Protein AF-A0A521W914-F1 (afdb_monomer)

Solvent-accessible surface area (backbone atoms only — not comparable to full-atom values): 9038 Å² total; per-residue (Å²): 118,48,66,76,44,79,45,69,70,47,79,47,65,66,40,86,44,56,68,40,76,44,73,66,66,81,86,76,65,58,68,66,54,44,60,62,77,40,53,88,72,68,69,74,61,86,86,51,95,81,55,68,43,48,36,42,36,43,38,33,48,33,40,32,53,39,17,46,22,37,31,39,38,37,36,37,83,73,42,48,33,32,41,37,40,40,35,48,31,37,32,34,14,42,26,25,33,40,37,29,20,30,32,42,39,36,37,36,46,28,36,46,40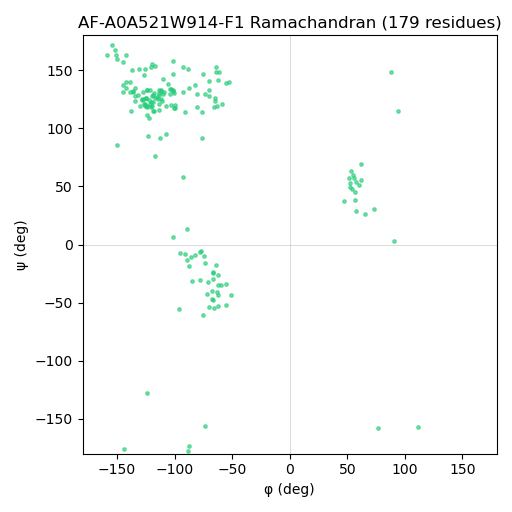,44,77,44,72,40,48,33,35,38,29,41,26,27,46,32,36,42,29,39,49,44,64,54,80,72,31,59,29,39,34,36,39,25,28,74,58,26,29,57,29,37,40,29,68,50,78,53,81,38,24,77,34,50,70,46,78,42,70,67,36,59,81,79,19,56,48,81,89

Secondary structure (DSSP, 8-state):
-EEEEEEES-EEES-SSEEEEEE--TTSS-HHHHHHTSGGGPPPPPP-TTS--EEEEEEEEEEEE--SEEEEEE-BTTB-EEEEEEEEEEEEEEEEEEEESEEEEEEEEEEEEEEEEEEEEEES-EEEEEEEEE--TTEEEEEEEESTT-EEEEEES--GGGEEEEEEE-TT--GGGEEE-

Radius of gyration: 15.23 Å; Cα contacts (8 Å, |Δi|>4): 501; chains: 1; bounding box: 34×38×42 Å

Structure (mmCIF, N/CA/C/O backbone):
data_AF-A0A521W914-F1
#
_entry.id   AF-A0A521W914-F1
#
loop_
_atom_site.group_PDB
_atom_site.id
_atom_site.type_symbol
_atom_site.label_atom_id
_atom_site.label_alt_id
_atom_site.label_comp_id
_atom_site.label_asym_id
_atom_site.label_entity_id
_atom_site.label_seq_id
_atom_site.pdbx_PDB_ins_code
_atom_site.Cartn_x
_atom_site.Cartn_y
_atom_site.Cartn_z
_atom_site.occupancy
_atom_site.B_iso_or_equiv
_atom_site.auth_seq_id
_atom_site.auth_comp_id
_atom_site.auth_asym_id
_atom_site.auth_atom_id
_atom_site.pdbx_PDB_model_num
ATOM 1 N N . MET A 1 1 ? 6.987 -6.923 -19.322 1.00 85.56 1 MET A N 1
ATOM 2 C CA . MET A 1 1 ? 5.808 -6.123 -18.924 1.00 85.56 1 MET A CA 1
ATOM 3 C C . MET A 1 1 ? 4.731 -7.072 -18.428 1.00 85.56 1 MET A C 1
ATOM 5 O O . MET A 1 1 ? 4.563 -8.113 -19.050 1.00 85.56 1 MET A O 1
ATOM 9 N N . ILE A 1 2 ? 4.064 -6.746 -17.319 1.00 92.31 2 ILE A N 1
ATOM 10 C CA . ILE A 1 2 ? 2.922 -7.490 -16.771 1.00 92.31 2 ILE A CA 1
ATOM 11 C C . ILE A 1 2 ? 1.786 -6.491 -16.575 1.00 92.31 2 ILE A C 1
ATOM 13 O O . ILE A 1 2 ? 1.950 -5.501 -15.858 1.00 92.31 2 ILE A O 1
ATOM 17 N N . GLU A 1 3 ? 0.657 -6.734 -17.234 1.00 96.12 3 GLU A N 1
ATOM 18 C CA . GLU A 1 3 ? -0.500 -5.854 -17.140 1.00 96.12 3 GLU A CA 1
ATOM 19 C C . GLU A 1 3 ? -1.831 -6.569 -17.347 1.00 96.12 3 GLU A C 1
ATOM 21 O O . GLU A 1 3 ? -1.872 -7.668 -17.897 1.00 96.12 3 GLU A O 1
ATOM 26 N N . ASN A 1 4 ? -2.910 -5.899 -16.937 1.00 97.06 4 ASN A N 1
ATOM 27 C CA . ASN A 1 4 ? -4.298 -6.337 -17.096 1.00 97.06 4 ASN A CA 1
ATOM 28 C C . ASN A 1 4 ? -4.558 -7.673 -16.394 1.00 97.06 4 ASN A C 1
ATOM 30 O O . ASN A 1 4 ? -5.072 -8.629 -16.976 1.00 97.06 4 ASN A O 1
ATOM 34 N N . ILE A 1 5 ? -4.171 -7.722 -15.121 1.00 98.06 5 ILE A N 1
ATOM 35 C CA . ILE A 1 5 ? -4.316 -8.901 -14.273 1.00 98.06 5 ILE A CA 1
ATOM 36 C C . ILE A 1 5 ? -5.529 -8.723 -13.362 1.00 98.06 5 ILE A C 1
ATOM 38 O O . ILE A 1 5 ? -5.689 -7.693 -12.701 1.00 98.06 5 ILE A O 1
ATOM 42 N N . TYR A 1 6 ? -6.359 -9.761 -13.308 1.00 98.00 6 TYR A N 1
ATOM 43 C CA . TYR A 1 6 ? -7.577 -9.813 -12.509 1.00 98.00 6 TYR A CA 1
ATOM 44 C C . TYR A 1 6 ? -7.471 -10.971 -11.520 1.00 98.00 6 TYR A C 1
ATOM 46 O O . TYR A 1 6 ? -7.249 -12.113 -11.922 1.00 98.00 6 TYR A O 1
ATOM 54 N N . ILE A 1 7 ? -7.604 -10.668 -10.233 1.00 98.44 7 ILE A N 1
ATOM 55 C CA . ILE A 1 7 ? -7.548 -11.635 -9.137 1.00 98.44 7 ILE A CA 1
ATOM 56 C C . ILE A 1 7 ? -8.847 -11.484 -8.355 1.00 98.44 7 ILE A C 1
ATOM 58 O O . ILE A 1 7 ? -9.125 -10.403 -7.844 1.00 98.44 7 ILE A O 1
ATOM 62 N N . ASP A 1 8 ? -9.645 -12.546 -8.278 1.00 98.75 8 ASP A N 1
ATOM 63 C CA . ASP A 1 8 ? -10.962 -12.507 -7.642 1.00 98.75 8 ASP A CA 1
ATOM 64 C C . ASP A 1 8 ? -11.249 -13.805 -6.877 1.00 98.75 8 ASP A C 1
ATOM 66 O O . ASP A 1 8 ? -10.932 -14.897 -7.352 1.00 98.75 8 ASP A O 1
ATOM 70 N N . GLY A 1 9 ? -11.853 -13.681 -5.694 1.00 98.38 9 GLY A N 1
ATOM 71 C CA . GLY A 1 9 ? -12.422 -14.802 -4.948 1.00 98.38 9 GLY A CA 1
ATOM 72 C C . GLY A 1 9 ? -11.386 -15.716 -4.297 1.00 98.38 9 GLY A C 1
ATOM 73 O O . GLY A 1 9 ? -11.625 -16.916 -4.155 1.00 98.38 9 GLY A O 1
ATOM 74 N N . ILE A 1 10 ? -10.228 -15.174 -3.913 1.00 98.56 10 ILE A N 1
ATOM 75 C CA . ILE A 1 10 ? -9.136 -15.964 -3.336 1.00 98.56 10 ILE A CA 1
ATOM 76 C C . ILE A 1 10 ? -9.233 -15.994 -1.811 1.00 98.56 10 ILE A C 1
ATOM 78 O O . ILE A 1 10 ? -9.332 -14.960 -1.148 1.00 98.56 10 ILE A O 1
ATOM 82 N N . GLN A 1 11 ? -9.131 -17.200 -1.251 1.00 98.44 11 GLN A N 1
ATOM 83 C CA . GLN A 1 11 ? -9.006 -17.427 0.185 1.00 98.44 11 GLN A CA 1
ATOM 84 C C . GLN A 1 11 ? -7.632 -18.010 0.505 1.00 98.44 11 GLN A C 1
ATOM 86 O O . GLN A 1 11 ? -7.206 -18.998 -0.091 1.00 98.44 11 GLN A O 1
ATOM 91 N N . MET A 1 12 ? -6.944 -17.393 1.459 1.00 98.19 12 MET A N 1
ATOM 92 C CA . MET A 1 12 ? -5.588 -17.734 1.876 1.00 98.19 12 MET A CA 1
ATOM 93 C C . MET A 1 12 ? -5.539 -17.969 3.387 1.00 98.19 12 MET A C 1
ATOM 95 O O . MET A 1 12 ? -6.245 -17.324 4.170 1.00 98.19 12 MET A O 1
ATOM 99 N N . ARG A 1 13 ? -4.682 -18.897 3.816 1.00 98.00 13 ARG A N 1
ATOM 100 C CA . ARG A 1 13 ? -4.460 -19.207 5.230 1.00 98.00 13 ARG A CA 1
ATOM 101 C C . ARG A 1 13 ? -3.000 -19.562 5.460 1.00 98.00 13 ARG A C 1
ATOM 103 O O . ARG A 1 13 ? -2.453 -20.351 4.696 1.00 98.00 13 ARG A O 1
ATOM 110 N N . ALA A 1 14 ? -2.428 -19.039 6.543 1.00 96.94 14 ALA A N 1
ATOM 111 C CA . ALA A 1 14 ? -1.069 -19.351 6.987 1.00 96.94 14 ALA A CA 1
ATOM 112 C C . ALA A 1 14 ? -0.014 -19.177 5.875 1.00 96.94 14 ALA A C 1
ATOM 114 O O . ALA A 1 14 ? 0.801 -20.063 5.619 1.00 96.94 14 ALA A O 1
ATOM 115 N N . ILE A 1 15 ? -0.049 -18.027 5.199 1.00 97.81 15 ILE A N 1
ATOM 116 C CA . ILE A 1 15 ? 0.963 -17.654 4.209 1.00 97.81 15 ILE A CA 1
ATOM 117 C C . ILE A 1 15 ? 2.277 -17.354 4.940 1.00 97.81 15 ILE A C 1
ATOM 119 O O . ILE A 1 15 ? 2.305 -16.563 5.876 1.00 97.81 15 ILE A O 1
ATOM 123 N N . GLY A 1 16 ? 3.376 -17.988 4.526 1.00 94.25 16 GLY A N 1
ATOM 124 C CA . GLY A 1 16 ? 4.667 -17.841 5.214 1.00 94.25 16 GLY A CA 1
ATOM 125 C C . GLY A 1 16 ? 5.278 -16.438 5.109 1.00 94.25 16 GLY A C 1
ATOM 126 O O . GLY A 1 16 ? 5.968 -16.012 6.028 1.00 94.25 16 GLY A O 1
ATOM 127 N N . ASN A 1 17 ? 4.992 -15.720 4.017 1.00 93.56 17 ASN A N 1
ATOM 128 C CA . ASN A 1 17 ? 5.542 -14.395 3.718 1.00 93.56 17 ASN A CA 1
ATOM 129 C C . ASN A 1 17 ? 4.412 -13.366 3.487 1.00 93.56 17 ASN A C 1
ATOM 131 O O . ASN A 1 17 ? 3.531 -13.219 4.332 1.00 93.56 17 ASN A O 1
ATOM 135 N N . GLU A 1 18 ? 4.423 -12.631 2.376 1.00 96.56 18 GLU A N 1
ATOM 136 C CA . GLU A 1 18 ? 3.436 -11.601 2.049 1.00 96.56 18 GLU A CA 1
ATOM 137 C C . GLU A 1 18 ? 2.157 -12.204 1.439 1.00 96.56 18 GLU A C 1
ATOM 139 O O . GLU A 1 18 ? 2.231 -13.06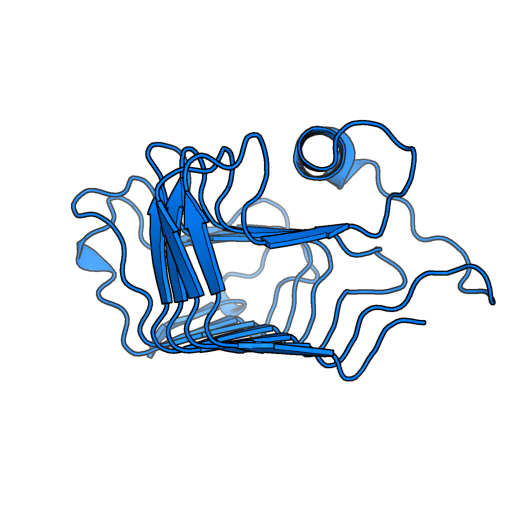5 0.563 1.00 96.56 18 GLU A O 1
ATOM 144 N N . ALA A 1 19 ? 0.974 -11.735 1.855 1.00 97.81 19 ALA A N 1
ATOM 145 C CA . ALA A 1 19 ? -0.290 -12.198 1.270 1.00 97.81 19 ALA A CA 1
ATOM 146 C C . ALA A 1 19 ? -0.498 -11.668 -0.159 1.00 97.81 19 ALA A C 1
ATOM 148 O O . ALA A 1 19 ? -0.917 -12.415 -1.040 1.00 97.81 19 ALA A O 1
ATOM 149 N N . LEU A 1 20 ? -0.191 -10.389 -0.397 1.00 98.12 20 LEU A N 1
ATOM 150 C CA . LEU A 1 20 ? -0.137 -9.789 -1.731 1.00 98.12 20 LEU A CA 1
ATOM 151 C C . LEU A 1 20 ? 1.248 -9.172 -1.944 1.00 98.12 20 LEU A C 1
ATOM 153 O O . LEU A 1 20 ? 1.627 -8.247 -1.224 1.00 98.12 20 LEU A O 1
ATOM 157 N N . LEU A 1 21 ? 1.983 -9.678 -2.936 1.00 96.69 21 LEU A N 1
ATOM 158 C CA . LEU A 1 21 ? 3.351 -9.262 -3.241 1.00 96.69 21 LEU A CA 1
ATOM 159 C C . LEU A 1 21 ? 3.473 -8.748 -4.674 1.00 96.69 21 LEU A C 1
ATOM 161 O O . LEU A 1 21 ? 3.213 -9.470 -5.635 1.00 96.69 21 LEU A O 1
ATOM 165 N N . PHE A 1 22 ? 3.964 -7.523 -4.793 1.00 96.19 22 PHE A N 1
ATOM 166 C CA . PHE A 1 22 ? 4.473 -6.936 -6.021 1.00 96.19 22 PHE A CA 1
ATOM 167 C C . PHE A 1 22 ? 5.897 -6.487 -5.738 1.00 96.19 22 PHE A C 1
ATOM 169 O O . PHE A 1 22 ? 6.094 -5.550 -4.972 1.00 96.19 22 PHE A O 1
ATOM 176 N N . ASP A 1 23 ? 6.884 -7.138 -6.340 1.00 94.50 23 ASP A N 1
ATOM 177 C CA . ASP A 1 23 ? 8.282 -6.758 -6.165 1.00 94.50 23 ASP A CA 1
ATOM 178 C C . ASP A 1 23 ? 9.001 -6.737 -7.509 1.00 94.50 23 ASP A C 1
ATOM 180 O O . ASP A 1 23 ? 8.928 -7.692 -8.283 1.00 94.50 23 ASP A O 1
ATOM 184 N N . MET A 1 24 ? 9.655 -5.614 -7.795 1.00 93.06 24 MET A N 1
ATOM 185 C CA . MET A 1 24 ? 10.452 -5.418 -9.002 1.00 93.06 24 MET A CA 1
ATOM 186 C C . MET A 1 24 ? 11.947 -5.716 -8.791 1.00 93.06 24 MET A C 1
ATOM 188 O O . MET A 1 24 ? 12.677 -5.771 -9.779 1.00 93.06 24 MET A O 1
ATOM 192 N N . TYR A 1 25 ? 12.401 -5.966 -7.554 1.00 88.69 25 TYR A N 1
ATOM 193 C CA . TYR A 1 25 ? 13.807 -6.249 -7.209 1.00 88.69 25 TYR A CA 1
ATOM 194 C C . TYR A 1 25 ? 14.127 -7.749 -7.197 1.00 88.69 25 TYR A C 1
ATOM 196 O O . TYR A 1 25 ? 14.568 -8.331 -6.201 1.00 88.69 25 TYR A O 1
ATOM 204 N N . TYR A 1 26 ? 13.907 -8.406 -8.334 1.00 73.31 26 TYR A N 1
ATOM 205 C CA . TYR A 1 26 ? 14.171 -9.835 -8.470 1.00 73.31 26 TYR A CA 1
ATOM 206 C C . TYR A 1 26 ? 15.642 -10.181 -8.192 1.00 73.31 26 TYR A C 1
ATOM 208 O O . TYR A 1 26 ? 16.541 -9.749 -8.908 1.00 73.31 26 TYR A O 1
ATOM 216 N N . GLY A 1 27 ? 15.876 -11.037 -7.195 1.00 73.25 27 GLY A N 1
ATOM 217 C CA . GLY A 1 27 ? 17.198 -11.602 -6.905 1.00 73.25 27 GLY A CA 1
ATOM 218 C C . GLY A 1 27 ? 18.059 -10.805 -5.922 1.00 73.25 27 GLY A C 1
ATOM 219 O O . GLY A 1 27 ? 19.170 -11.239 -5.629 1.00 73.25 27 GLY A O 1
ATOM 220 N N . GLU A 1 28 ? 17.561 -9.702 -5.355 1.00 74.44 28 GLU A N 1
ATOM 221 C CA . GLU A 1 28 ? 18.320 -8.867 -4.404 1.00 74.44 28 GLU A CA 1
ATOM 222 C C . GLU A 1 28 ? 18.178 -9.272 -2.922 1.00 74.44 28 GLU A C 1
ATOM 224 O O . GLU A 1 28 ? 18.593 -8.543 -2.017 1.00 74.44 28 GLU A O 1
ATOM 229 N N . GLY A 1 29 ? 17.638 -10.464 -2.659 1.00 80.38 29 GLY A N 1
ATOM 230 C CA . GLY A 1 29 ? 17.371 -10.985 -1.317 1.00 80.38 29 GLY A CA 1
ATOM 231 C C . GLY A 1 29 ? 15.874 -11.074 -1.033 1.00 80.38 29 GLY A C 1
ATOM 232 O O . GLY A 1 29 ? 15.068 -11.183 -1.954 1.00 80.38 29 GLY A O 1
ATOM 233 N N . SER A 1 30 ? 15.487 -11.080 0.245 1.00 85.69 30 SER A N 1
ATOM 234 C CA . SER A 1 30 ? 14.066 -11.109 0.608 1.00 85.69 30 SER A CA 1
ATOM 235 C C . SER A 1 30 ? 13.394 -9.768 0.269 1.00 85.69 30 SER A C 1
ATOM 237 O O . SER A 1 30 ? 13.936 -8.739 0.691 1.00 85.69 30 SER A O 1
ATOM 239 N N . PRO A 1 31 ? 12.211 -9.762 -0.375 1.00 85.19 31 PRO A N 1
ATOM 240 C CA . PRO A 1 31 ? 11.484 -8.539 -0.726 1.00 85.19 31 PRO A CA 1
ATOM 241 C C . PRO A 1 31 ? 11.300 -7.584 0.456 1.00 85.19 31 PRO A C 1
ATOM 243 O O . PRO A 1 31 ? 11.546 -6.388 0.336 1.00 85.19 31 PRO A O 1
ATOM 246 N N . GLU A 1 32 ? 10.944 -8.125 1.626 1.00 86.62 32 GLU A N 1
ATOM 247 C CA . GLU A 1 32 ? 10.795 -7.366 2.871 1.00 86.62 32 GLU A CA 1
ATOM 248 C C . GLU A 1 32 ? 12.063 -6.578 3.229 1.00 86.62 32 GLU A C 1
ATOM 250 O O . GLU A 1 32 ? 12.002 -5.368 3.423 1.00 86.62 32 GLU A O 1
ATOM 255 N N . PHE A 1 33 ? 13.219 -7.245 3.265 1.00 86.00 33 PHE A N 1
ATOM 256 C CA . PHE A 1 33 ? 14.503 -6.612 3.580 1.00 86.00 33 PHE A CA 1
ATOM 257 C C . PHE A 1 33 ? 14.883 -5.533 2.560 1.00 86.00 33 PHE A C 1
ATOM 259 O O . PHE A 1 33 ? 15.311 -4.446 2.945 1.00 86.00 33 PHE A O 1
ATOM 266 N N . VAL A 1 34 ? 14.704 -5.805 1.263 1.00 82.19 34 VAL A N 1
ATOM 267 C CA . VAL A 1 34 ? 14.999 -4.826 0.203 1.00 82.19 34 VAL A CA 1
ATOM 268 C C . VAL A 1 34 ? 14.095 -3.597 0.344 1.00 82.19 34 VAL A C 1
ATOM 270 O O . VAL A 1 34 ? 14.551 -2.460 0.224 1.00 82.19 34 VAL A O 1
ATOM 273 N N . ALA A 1 35 ? 12.818 -3.811 0.658 1.00 85.12 35 ALA A N 1
ATOM 274 C CA . ALA A 1 35 ? 11.836 -2.753 0.834 1.00 85.12 35 ALA A CA 1
ATOM 275 C C . ALA A 1 35 ? 12.041 -1.924 2.118 1.00 85.12 35 ALA A C 1
ATOM 277 O O . ALA A 1 35 ? 11.710 -0.736 2.137 1.00 85.12 35 ALA A O 1
ATOM 278 N N . THR A 1 36 ? 12.551 -2.505 3.208 1.00 83.81 36 THR A N 1
ATOM 279 C CA . THR A 1 36 ? 12.716 -1.774 4.476 1.00 83.81 36 THR A CA 1
ATOM 280 C C . THR A 1 36 ? 14.119 -1.220 4.661 1.00 83.81 36 THR A C 1
ATOM 282 O O . THR A 1 36 ? 14.252 -0.011 4.8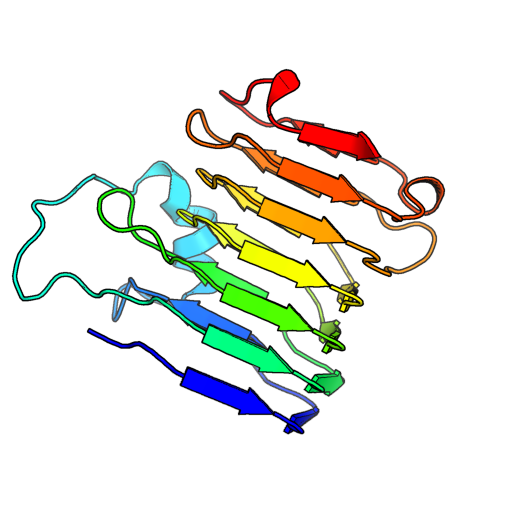33 1.00 83.81 36 THR A O 1
ATOM 285 N N . GLU A 1 37 ? 15.142 -2.070 4.581 1.00 84.00 37 GLU A N 1
ATOM 286 C CA . GLU A 1 37 ? 16.516 -1.725 4.962 1.00 84.00 37 GLU A CA 1
ATOM 287 C C . GLU A 1 37 ? 17.282 -1.037 3.832 1.00 84.00 37 GLU A C 1
ATOM 289 O O . GLU A 1 37 ? 18.118 -0.178 4.089 1.00 84.00 37 GLU A O 1
ATOM 294 N N . LYS A 1 38 ? 16.973 -1.370 2.573 1.00 78.94 38 LYS A N 1
ATOM 295 C CA . LYS A 1 38 ? 17.644 -0.795 1.394 1.00 78.94 38 LYS A CA 1
ATOM 296 C C . LYS A 1 38 ? 16.847 0.304 0.696 1.00 78.94 38 LYS A C 1
ATOM 298 O O . LYS A 1 38 ? 17.258 0.772 -0.363 1.00 78.94 38 LYS A O 1
ATOM 303 N N . SER A 1 39 ? 15.716 0.749 1.256 1.00 77.00 39 SER A N 1
ATOM 304 C CA . SER A 1 39 ? 14.838 1.701 0.553 1.00 77.00 39 SER A CA 1
ATOM 305 C C . SER A 1 39 ? 15.525 3.017 0.201 1.00 77.00 39 SER A C 1
ATOM 307 O O . SER A 1 39 ? 15.239 3.590 -0.845 1.00 77.00 39 SER A O 1
ATOM 309 N N . ASP A 1 40 ? 16.425 3.479 1.066 1.00 76.94 40 ASP A N 1
ATOM 310 C CA . ASP A 1 40 ? 17.123 4.756 0.903 1.00 76.94 40 ASP A CA 1
ATOM 311 C C . ASP A 1 40 ? 18.389 4.630 0.033 1.00 76.94 40 ASP A C 1
ATOM 313 O O . ASP A 1 40 ? 18.955 5.642 -0.377 1.00 76.94 40 ASP A O 1
ATOM 317 N N . GLU A 1 41 ? 18.817 3.401 -0.278 1.00 80.31 41 GLU A N 1
ATOM 318 C CA . GLU A 1 41 ? 19.973 3.099 -1.135 1.00 80.31 41 GLU A CA 1
ATOM 319 C C . GLU A 1 41 ? 19.587 2.937 -2.613 1.00 80.31 41 GLU A C 1
ATOM 321 O O . GLU A 1 41 ? 20.459 2.832 -3.475 1.00 80.31 41 GLU A O 1
ATOM 326 N N . LYS A 1 42 ? 18.285 2.920 -2.925 1.00 84.06 42 LYS A N 1
ATOM 327 C CA . LYS A 1 42 ? 17.781 2.737 -4.289 1.00 84.06 42 LYS A CA 1
ATOM 328 C C . LYS A 1 42 ? 18.213 3.891 -5.199 1.00 84.06 42 LYS A C 1
ATOM 330 O O . LYS A 1 42 ? 17.819 5.042 -4.995 1.00 84.06 42 LYS A O 1
ATOM 335 N N . THR A 1 43 ? 18.971 3.573 -6.243 1.00 86.06 43 THR A N 1
ATOM 336 C CA . THR A 1 43 ? 19.357 4.510 -7.303 1.00 86.06 43 THR A CA 1
ATOM 337 C C . THR A 1 43 ? 18.371 4.469 -8.465 1.00 86.06 43 THR A C 1
ATOM 339 O O . THR A 1 43 ? 17.684 3.477 -8.690 1.00 86.06 43 THR A O 1
ATOM 342 N N . VAL A 1 44 ? 18.268 5.585 -9.188 1.00 90.00 44 VAL A N 1
ATOM 343 C CA . VAL A 1 44 ? 17.494 5.669 -10.433 1.00 90.00 44 VAL A CA 1
ATOM 344 C C . VAL A 1 44 ? 18.346 5.084 -11.554 1.00 90.00 44 VAL A C 1
ATOM 346 O O . VAL A 1 44 ? 19.399 5.642 -11.865 1.00 90.00 44 VAL A O 1
ATOM 349 N N . GLU A 1 45 ? 17.872 4.017 -12.189 1.00 91.69 45 GLU A N 1
ATOM 350 C CA . GLU A 1 45 ? 18.568 3.380 -13.311 1.00 91.69 45 GLU A CA 1
ATOM 351 C C . GLU A 1 45 ? 17.968 3.775 -14.679 1.00 91.69 45 GLU A C 1
ATOM 353 O O . GLU A 1 45 ? 16.806 4.190 -14.772 1.00 91.69 45 GLU A O 1
ATOM 358 N N . PRO A 1 46 ? 18.725 3.663 -15.790 1.00 93.94 46 PRO A N 1
ATOM 359 C CA . PRO A 1 46 ? 18.190 3.908 -17.126 1.00 93.94 46 PRO A CA 1
ATOM 360 C C . PRO A 1 46 ? 17.111 2.889 -17.522 1.00 93.94 46 PRO A C 1
ATOM 362 O O . PRO A 1 46 ? 17.365 1.683 -17.610 1.00 93.94 46 PRO A O 1
ATOM 365 N N . VAL A 1 47 ? 15.920 3.388 -17.861 1.00 94.81 47 VAL A N 1
ATOM 366 C CA . VAL A 1 47 ? 14.814 2.552 -18.347 1.00 94.81 47 VAL A CA 1
ATOM 367 C C . VAL A 1 47 ? 15.175 1.915 -19.690 1.00 94.81 47 VAL A C 1
ATOM 369 O O . VAL A 1 47 ? 15.501 2.605 -20.654 1.00 94.81 47 VAL A O 1
ATOM 372 N N . ASN A 1 48 ? 15.064 0.591 -19.764 1.00 92.69 48 ASN A N 1
ATOM 373 C CA . ASN A 1 48 ? 15.313 -0.203 -20.965 1.00 92.69 48 ASN A CA 1
ATOM 374 C C . ASN A 1 48 ? 14.332 -1.391 -21.053 1.00 92.69 48 ASN A C 1
ATOM 376 O O . ASN A 1 48 ? 13.432 -1.529 -20.223 1.00 92.69 48 ASN A O 1
ATOM 380 N N . ASP A 1 49 ? 14.493 -2.258 -22.054 1.00 89.62 49 ASP A N 1
ATOM 381 C CA . ASP A 1 49 ? 13.583 -3.390 -22.302 1.00 89.62 49 ASP A CA 1
ATOM 382 C C . ASP A 1 49 ? 13.564 -4.438 -21.176 1.00 89.62 49 ASP A C 1
ATOM 384 O O . ASP A 1 49 ? 12.633 -5.240 -21.086 1.00 89.62 49 ASP A O 1
ATOM 388 N N . ARG A 1 50 ? 14.574 -4.436 -20.297 1.00 88.94 50 ARG A N 1
ATOM 389 C CA . ARG A 1 50 ? 14.646 -5.309 -19.118 1.00 88.94 50 ARG A CA 1
ATOM 390 C C . ARG A 1 50 ? 13.992 -4.696 -17.884 1.00 88.94 50 ARG A C 1
ATOM 392 O O . ARG A 1 50 ? 13.770 -5.421 -16.920 1.00 88.94 50 ARG A O 1
ATOM 399 N N . THR A 1 51 ? 13.678 -3.399 -17.895 1.00 92.94 51 THR A N 1
ATOM 400 C CA . THR A 1 51 ? 13.031 -2.735 -16.761 1.00 92.94 51 THR A CA 1
ATOM 401 C C . THR A 1 51 ? 11.622 -3.314 -16.574 1.00 92.94 51 THR A C 1
ATOM 403 O O . THR A 1 51 ? 10.790 -3.202 -17.487 1.00 92.94 51 THR A O 1
ATOM 406 N N . PRO A 1 52 ? 11.318 -3.948 -15.425 1.00 92.94 52 PRO A N 1
ATOM 407 C CA . PRO A 1 52 ? 10.001 -4.511 -15.173 1.00 92.94 52 PRO A CA 1
ATOM 408 C C . PRO A 1 52 ? 8.949 -3.403 -15.136 1.00 92.94 52 PRO A C 1
ATOM 410 O O . PRO A 1 52 ? 9.207 -2.265 -14.758 1.00 92.94 52 PRO A O 1
ATOM 413 N N . ARG A 1 53 ? 7.734 -3.742 -15.564 1.00 95.06 53 ARG A N 1
ATOM 414 C CA . ARG A 1 53 ? 6.591 -2.824 -15.587 1.00 95.06 53 ARG A CA 1
ATOM 415 C C . ARG A 1 53 ? 5.373 -3.579 -15.107 1.00 95.06 53 ARG A C 1
ATOM 417 O O . ARG A 1 53 ? 4.974 -4.525 -15.790 1.00 95.06 53 ARG A O 1
ATOM 424 N N . PHE A 1 54 ? 4.837 -3.173 -13.960 1.00 97.38 54 PHE A N 1
ATOM 425 C CA . PHE A 1 54 ? 3.602 -3.693 -13.377 1.00 97.38 54 PHE A CA 1
ATOM 426 C C . PHE A 1 54 ? 2.570 -2.584 -13.401 1.00 97.38 54 PHE A C 1
ATOM 428 O O . PHE A 1 54 ? 2.742 -1.553 -12.747 1.00 97.38 54 PHE A O 1
ATOM 435 N N . GLN A 1 55 ? 1.511 -2.807 -14.170 1.00 97.44 55 GLN A N 1
ATOM 436 C CA . GLN A 1 55 ? 0.401 -1.877 -14.236 1.00 97.44 55 GLN A CA 1
ATOM 437 C C . GLN A 1 55 ? -0.942 -2.582 -14.395 1.00 97.44 55 GLN A C 1
ATOM 439 O O . GLN A 1 55 ? -0.997 -3.685 -14.921 1.00 97.44 55 GLN A O 1
ATOM 444 N N . ASN A 1 56 ? -2.031 -1.923 -14.007 1.00 98.25 56 ASN A N 1
ATOM 445 C CA . ASN A 1 56 ? -3.404 -2.373 -14.263 1.00 98.25 56 ASN A CA 1
ATOM 446 C C . ASN A 1 56 ? -3.719 -3.721 -13.593 1.00 98.25 56 ASN A C 1
ATOM 448 O O . ASN A 1 56 ? -3.906 -4.743 -14.260 1.00 98.25 56 ASN A O 1
ATOM 452 N N . PHE A 1 57 ? -3.797 -3.707 -12.262 1.00 98.62 57 PHE A N 1
ATOM 453 C CA . PHE A 1 57 ? -4.226 -4.860 -11.470 1.00 98.62 57 PHE A CA 1
ATOM 454 C C . PHE A 1 57 ? -5.576 -4.579 -10.813 1.00 98.62 57 PHE A C 1
ATOM 456 O O . PHE A 1 57 ? -5.776 -3.532 -10.188 1.00 98.62 57 PHE A O 1
ATOM 463 N N . SER A 1 58 ? -6.497 -5.533 -10.923 1.00 98.69 58 SER A N 1
ATOM 464 C CA . SER A 1 58 ? -7.757 -5.514 -10.185 1.00 98.69 58 SER A CA 1
ATOM 465 C C . SER A 1 58 ? -7.841 -6.724 -9.272 1.00 98.69 58 SER A C 1
ATOM 467 O O . SER A 1 58 ? -7.853 -7.861 -9.738 1.00 98.69 58 SER A O 1
ATOM 469 N N . ILE A 1 59 ? -7.856 -6.462 -7.969 1.00 98.81 59 ILE A N 1
ATOM 470 C CA . ILE A 1 59 ? -7.817 -7.466 -6.911 1.00 98.81 59 ILE A CA 1
ATOM 471 C C . ILE A 1 59 ? -9.093 -7.322 -6.096 1.00 98.81 59 ILE A C 1
ATOM 473 O O . ILE A 1 59 ? -9.311 -6.288 -5.461 1.00 98.81 59 ILE A O 1
ATOM 477 N N . LYS A 1 60 ? -9.946 -8.344 -6.124 1.00 98.88 60 LYS A N 1
ATOM 478 C CA . LYS A 1 60 ? -11.263 -8.304 -5.495 1.00 98.88 60 LYS A CA 1
ATOM 479 C C . LYS A 1 60 ? -11.535 -9.520 -4.630 1.00 98.88 60 LYS A C 1
ATOM 481 O O . LYS A 1 60 ? -11.037 -10.607 -4.901 1.00 98.88 60 LYS A O 1
ATOM 486 N N . ASN A 1 61 ? -12.357 -9.327 -3.603 1.00 98.81 61 ASN A N 1
ATOM 487 C CA . ASN A 1 61 ? -12.929 -10.408 -2.797 1.00 98.81 61 ASN A CA 1
ATOM 488 C C . ASN A 1 61 ? -11.856 -11.373 -2.262 1.00 98.81 61 ASN A C 1
ATOM 490 O O . ASN A 1 61 ? -11.918 -12.586 -2.469 1.00 98.81 61 ASN A O 1
ATOM 494 N N . ILE A 1 62 ? -10.845 -10.811 -1.597 1.00 98.75 62 ILE A N 1
ATOM 495 C CA . ILE A 1 62 ? -9.726 -11.572 -1.034 1.00 98.75 62 ILE A CA 1
ATOM 496 C C . ILE A 1 62 ? -9.908 -11.706 0.470 1.00 98.75 62 ILE A C 1
ATOM 498 O O . ILE A 1 62 ? -10.157 -10.717 1.159 1.00 98.75 62 ILE A O 1
ATOM 502 N N . VAL A 1 63 ? -9.708 -12.914 0.992 1.00 98.81 63 VAL A N 1
ATOM 503 C CA . VAL A 1 63 ? -9.623 -13.158 2.435 1.00 98.81 63 VAL A CA 1
ATOM 504 C C . VAL A 1 63 ? -8.315 -13.866 2.745 1.00 98.81 63 VAL A C 1
ATOM 506 O O . VAL A 1 63 ? -8.034 -14.921 2.185 1.00 98.81 63 VAL A O 1
ATOM 509 N N . CYS A 1 64 ? -7.521 -13.318 3.659 1.00 98.75 64 CYS A N 1
ATOM 510 C CA . CYS A 1 64 ? -6.296 -13.945 4.135 1.00 98.75 64 CYS A CA 1
ATOM 511 C C . CYS A 1 64 ? -6.266 -14.003 5.660 1.00 98.75 64 CYS A C 1
ATOM 513 O O . CYS A 1 64 ? -6.359 -12.981 6.338 1.00 98.75 64 CYS A O 1
ATOM 515 N N . THR A 1 65 ? -6.096 -15.209 6.196 1.00 98.31 65 THR A N 1
ATOM 516 C CA . THR A 1 65 ? -5.990 -15.463 7.638 1.00 98.31 65 THR A CA 1
ATOM 517 C C . THR A 1 65 ? -4.580 -15.935 7.986 1.00 98.31 65 THR A C 1
ATOM 519 O O . THR A 1 65 ? -4.263 -17.124 7.928 1.00 98.31 65 THR A O 1
ATOM 522 N N . GLY A 1 66 ? -3.717 -14.979 8.322 1.00 97.56 66 GLY A N 1
ATOM 523 C CA . GLY A 1 66 ? -2.322 -15.223 8.670 1.00 97.56 66 GLY A CA 1
ATOM 524 C C . GLY A 1 66 ? -1.394 -15.078 7.467 1.00 97.56 66 GLY A C 1
ATOM 525 O O . GLY A 1 66 ? -1.447 -15.870 6.524 1.00 97.56 66 GLY A O 1
ATOM 526 N N . ALA A 1 67 ? -0.533 -14.071 7.550 1.00 98.31 67 ALA A N 1
ATOM 527 C CA . ALA A 1 67 ? 0.608 -13.815 6.684 1.00 98.31 67 ALA A CA 1
ATOM 528 C C . ALA A 1 67 ? 1.695 -13.100 7.501 1.00 98.31 67 ALA A C 1
ATOM 530 O O . ALA A 1 67 ? 1.387 -12.479 8.519 1.00 98.31 67 ALA A O 1
ATOM 531 N N . ASN A 1 68 ? 2.950 -13.120 7.064 1.00 96.88 68 ASN A N 1
ATOM 532 C CA . ASN A 1 68 ? 3.974 -12.268 7.673 1.00 96.88 68 ASN A CA 1
ATOM 533 C C . ASN A 1 68 ? 3.693 -10.782 7.385 1.00 96.88 68 ASN A C 1
ATOM 535 O O . ASN A 1 68 ? 3.807 -9.924 8.253 1.00 96.88 68 ASN A O 1
ATOM 539 N N . ARG A 1 69 ? 3.251 -10.454 6.172 1.00 97.88 69 ARG A N 1
ATOM 540 C CA . ARG A 1 69 ? 2.867 -9.087 5.810 1.00 97.88 69 ARG A CA 1
ATOM 541 C C . ARG A 1 69 ? 1.603 -9.091 4.973 1.00 97.88 69 ARG A C 1
ATOM 543 O O . ARG A 1 69 ? 1.440 -9.934 4.095 1.00 97.88 69 ARG A O 1
ATOM 550 N N . ALA A 1 70 ? 0.713 -8.139 5.233 1.00 98.56 70 ALA A N 1
ATOM 551 C CA . ALA A 1 70 ? -0.545 -8.068 4.514 1.00 98.56 70 ALA A CA 1
ATOM 552 C C . ALA A 1 70 ? -0.323 -7.752 3.031 1.00 98.56 70 ALA A C 1
ATOM 554 O O . ALA A 1 70 ? -0.791 -8.479 2.158 1.00 98.56 70 ALA A O 1
ATOM 555 N N . ILE A 1 71 ? 0.390 -6.665 2.738 1.00 98.69 71 ILE A N 1
ATOM 556 C CA . ILE A 1 71 ? 0.606 -6.205 1.365 1.00 98.69 71 ILE A CA 1
ATOM 557 C C . ILE A 1 71 ? 2.009 -5.615 1.255 1.00 98.69 71 ILE A C 1
ATOM 559 O O . ILE A 1 71 ? 2.389 -4.766 2.060 1.00 98.69 71 ILE A O 1
ATOM 563 N N . LEU A 1 72 ? 2.759 -6.026 0.236 1.00 98.25 72 LEU A N 1
ATOM 564 C CA . LEU A 1 72 ? 4.003 -5.382 -0.166 1.00 98.25 72 LEU A CA 1
ATOM 565 C C . LEU A 1 72 ? 3.930 -5.017 -1.647 1.00 98.25 72 LEU A C 1
ATOM 567 O O . LEU A 1 72 ? 3.772 -5.888 -2.499 1.00 98.25 72 LEU A O 1
ATOM 571 N N . ILE A 1 73 ? 4.066 -3.726 -1.941 1.00 98.06 73 ILE A N 1
ATOM 572 C CA . ILE A 1 73 ? 4.207 -3.199 -3.296 1.00 98.06 73 ILE A CA 1
ATOM 573 C C . ILE A 1 73 ? 5.520 -2.427 -3.361 1.00 98.06 73 ILE A C 1
ATOM 575 O O . ILE A 1 73 ? 5.641 -1.362 -2.764 1.00 98.06 73 ILE A O 1
ATOM 579 N N . ASN A 1 74 ? 6.504 -2.974 -4.064 1.00 96.62 74 ASN A N 1
ATOM 580 C CA . ASN A 1 74 ? 7.864 -2.464 -4.146 1.00 96.62 74 ASN A CA 1
ATOM 581 C C . ASN A 1 74 ? 8.239 -2.200 -5.613 1.00 96.62 74 ASN A C 1
ATOM 583 O O . ASN A 1 74 ? 8.660 -3.104 -6.338 1.00 96.62 74 ASN A O 1
ATOM 587 N N . GLY A 1 75 ? 8.023 -0.959 -6.057 1.00 96.25 75 GLY A N 1
ATOM 588 C CA . GLY A 1 75 ? 8.399 -0.477 -7.385 1.00 96.25 75 GLY A CA 1
ATOM 589 C C . GLY A 1 75 ? 9.815 0.090 -7.450 1.00 96.25 75 GLY A C 1
ATOM 590 O O . GLY A 1 75 ? 10.542 0.107 -6.452 1.00 96.25 75 GLY A O 1
ATOM 591 N N . LEU A 1 76 ? 10.185 0.578 -8.635 1.00 95.50 76 LEU A N 1
ATOM 592 C CA . LEU A 1 76 ? 11.486 1.189 -8.910 1.00 95.50 76 LEU A CA 1
ATOM 593 C C . LEU A 1 76 ? 11.386 2.728 -8.930 1.00 95.50 76 LEU A C 1
ATOM 595 O O . LEU A 1 76 ? 10.386 3.260 -9.428 1.00 95.50 76 LEU A O 1
ATOM 599 N N . PRO A 1 77 ? 12.424 3.469 -8.498 1.00 94.44 77 PRO A N 1
ATOM 600 C CA . PRO A 1 77 ? 12.462 4.932 -8.580 1.00 94.44 77 PRO A CA 1
ATOM 601 C C . PRO A 1 77 ? 12.237 5.506 -9.991 1.00 94.44 77 PRO A C 1
ATOM 603 O O . PRO A 1 77 ? 11.660 6.592 -10.126 1.00 94.44 77 PRO A O 1
ATOM 606 N N . GLU A 1 78 ? 12.700 4.798 -11.026 1.00 94.62 78 GLU A N 1
ATOM 607 C CA . GLU A 1 78 ? 12.532 5.101 -12.455 1.00 94.62 78 GLU A CA 1
ATOM 608 C C . GLU A 1 78 ? 11.244 4.526 -13.065 1.00 94.62 78 GLU A C 1
ATOM 610 O O . GLU A 1 78 ? 10.812 4.966 -14.134 1.00 94.62 78 GLU A O 1
ATOM 615 N N . MET A 1 79 ? 10.626 3.538 -12.409 1.00 96.00 79 MET A N 1
ATOM 616 C CA . MET A 1 79 ? 9.467 2.805 -12.917 1.00 96.00 79 MET A CA 1
ATOM 617 C C . MET A 1 79 ? 8.581 2.327 -11.765 1.00 96.00 79 MET A C 1
ATOM 619 O O . MET A 1 79 ? 8.684 1.202 -11.278 1.00 96.00 79 MET A O 1
ATOM 623 N N . GLN A 1 80 ? 7.686 3.211 -11.335 1.00 97.25 80 GLN A N 1
ATOM 624 C CA . GLN A 1 80 ? 6.750 2.916 -10.256 1.00 97.25 80 GLN A CA 1
ATOM 625 C C . GLN A 1 80 ? 5.780 1.787 -10.638 1.00 97.25 80 GLN A C 1
ATOM 627 O O . GLN A 1 80 ? 5.432 1.627 -11.811 1.00 97.25 80 GLN A O 1
ATOM 632 N N . VAL A 1 81 ? 5.282 1.053 -9.641 1.00 98.12 81 VAL A N 1
ATOM 633 C CA . VAL A 1 81 ? 4.129 0.152 -9.815 1.00 98.12 81 VAL A CA 1
ATOM 634 C C . VAL A 1 81 ? 2.865 0.999 -9.933 1.00 98.12 81 VAL A C 1
ATOM 636 O O . VAL A 1 81 ? 2.644 1.872 -9.090 1.00 98.12 81 VAL A O 1
ATOM 639 N N . LYS A 1 82 ? 2.036 0.761 -10.961 1.00 97.88 82 LYS A N 1
ATOM 640 C CA . LYS A 1 82 ? 0.930 1.672 -11.294 1.00 97.88 82 LYS A CA 1
ATOM 641 C C . LYS A 1 82 ? -0.446 1.035 -11.367 1.00 97.88 82 LYS A C 1
ATOM 643 O O . LYS A 1 82 ? -0.591 -0.110 -11.774 1.00 97.88 82 LYS A O 1
ATOM 648 N N . ASN A 1 83 ? -1.474 1.823 -11.067 1.00 98.44 83 ASN A N 1
ATOM 649 C CA . ASN A 1 83 ? -2.874 1.475 -11.321 1.00 98.44 83 ASN A CA 1
ATOM 650 C C . ASN A 1 83 ? -3.275 0.108 -10.731 1.00 98.44 83 ASN A C 1
ATOM 652 O O . ASN A 1 83 ? -3.602 -0.837 -11.456 1.00 98.44 83 ASN A O 1
ATOM 656 N N . ILE A 1 84 ? -3.207 0.001 -9.403 1.00 98.62 84 ILE A N 1
ATOM 657 C CA . ILE A 1 84 ? -3.658 -1.181 -8.660 1.00 98.62 84 ILE A CA 1
ATOM 658 C C . ILE A 1 84 ? -4.921 -0.821 -7.887 1.00 98.62 84 ILE A C 1
ATOM 660 O O . ILE A 1 84 ? -4.957 0.164 -7.149 1.00 98.62 84 ILE A O 1
ATOM 664 N N . SER A 1 85 ? -5.951 -1.649 -8.031 1.00 98.81 85 SER A N 1
ATOM 665 C CA . SER A 1 85 ? -7.199 -1.547 -7.279 1.00 98.81 85 SER A CA 1
ATOM 666 C C . SER A 1 85 ? -7.381 -2.769 -6.384 1.00 98.81 85 SER A C 1
ATOM 668 O O . SER A 1 85 ? -7.312 -3.902 -6.859 1.00 98.81 85 SER A O 1
ATOM 670 N N . LEU A 1 86 ? -7.617 -2.525 -5.096 1.00 98.88 86 LEU A N 1
ATOM 671 C CA . LEU A 1 86 ? -8.015 -3.520 -4.108 1.00 98.88 86 LEU A CA 1
ATOM 672 C C . LEU A 1 86 ? -9.436 -3.204 -3.642 1.00 98.88 86 LEU A C 1
ATOM 674 O O . LEU A 1 86 ? -9.686 -2.112 -3.126 1.00 98.88 86 LEU A O 1
ATOM 678 N N . GLU A 1 87 ? -10.358 -4.146 -3.821 1.00 98.94 87 GLU A N 1
ATOM 679 C CA . GLU A 1 87 ? -11.770 -3.988 -3.465 1.00 98.94 87 GLU A CA 1
ATOM 680 C C . GLU A 1 87 ? -12.273 -5.190 -2.661 1.00 98.94 87 GLU A C 1
ATOM 682 O O . GLU A 1 87 ? -12.124 -6.330 -3.092 1.00 98.94 87 GLU A O 1
ATOM 687 N N . ASN A 1 88 ? -12.897 -4.958 -1.503 1.00 98.88 88 ASN A N 1
ATOM 688 C CA . ASN A 1 88 ? -13.413 -6.030 -0.636 1.00 98.88 88 ASN A CA 1
ATOM 689 C C . ASN A 1 88 ? -12.312 -7.037 -0.251 1.00 98.88 88 ASN A C 1
ATOM 691 O O . ASN A 1 88 ? -12.400 -8.235 -0.526 1.00 98.88 88 ASN A O 1
ATOM 695 N N . VAL A 1 89 ? -11.242 -6.532 0.358 1.00 98.94 89 VAL A N 1
ATOM 696 C CA . VAL A 1 89 ? -10.079 -7.330 0.772 1.00 98.94 89 VAL A CA 1
ATOM 697 C C . VAL A 1 89 ? -9.999 -7.347 2.294 1.00 98.94 89 VAL A C 1
ATOM 699 O O . VAL A 1 89 ? -10.092 -6.296 2.915 1.00 98.94 89 VAL A O 1
ATOM 702 N N . SER A 1 90 ? -9.808 -8.513 2.906 1.00 98.88 90 SER A N 1
ATOM 703 C CA . SER A 1 90 ? -9.627 -8.657 4.354 1.00 98.88 90 SER A CA 1
ATOM 704 C C . SER A 1 90 ? -8.404 -9.514 4.657 1.00 98.88 90 SER A C 1
ATOM 706 O O . SER A 1 90 ? -8.337 -10.668 4.234 1.00 98.88 90 SER A O 1
ATOM 708 N N . ILE A 1 91 ? -7.415 -8.953 5.355 1.00 98.88 91 ILE A N 1
ATOM 709 C CA . ILE A 1 91 ? -6.137 -9.619 5.620 1.00 98.88 91 ILE A CA 1
ATOM 710 C C . ILE A 1 91 ? -5.745 -9.451 7.090 1.00 98.88 91 ILE A C 1
ATOM 712 O O . ILE A 1 91 ? -5.599 -8.329 7.573 1.00 98.88 91 ILE A O 1
ATOM 716 N N . ALA A 1 92 ? -5.520 -10.572 7.776 1.00 98.62 92 ALA A N 1
ATOM 717 C CA . ALA A 1 92 ? -4.828 -10.630 9.063 1.00 98.62 92 ALA A CA 1
ATOM 718 C C . ALA A 1 92 ? -3.373 -11.081 8.853 1.00 98.62 92 ALA A C 1
ATOM 720 O O . ALA A 1 92 ? -3.139 -12.081 8.164 1.00 98.62 92 ALA A O 1
ATOM 721 N N . ALA A 1 93 ? -2.411 -10.350 9.420 1.00 98.44 93 ALA A N 1
ATOM 722 C CA . ALA A 1 93 ? -0.977 -10.575 9.217 1.00 98.44 93 ALA A CA 1
ATOM 723 C C . ALA A 1 93 ? -0.136 -10.059 10.399 1.00 9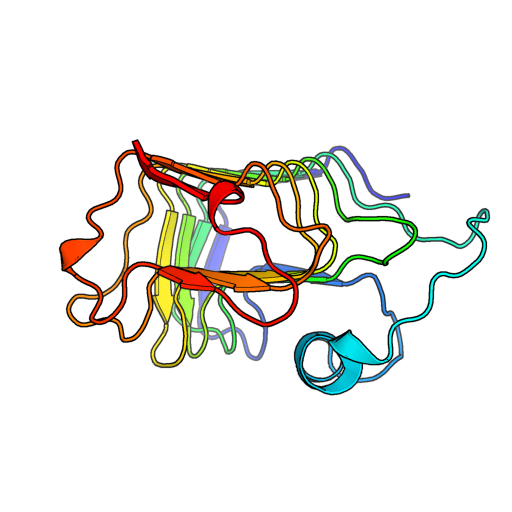8.44 93 ALA A C 1
ATOM 725 O O . ALA A 1 93 ? -0.657 -9.341 11.243 1.00 98.44 93 ALA A O 1
ATOM 726 N N . MET A 1 94 ? 1.170 -10.351 10.440 1.00 97.88 94 MET A N 1
ATOM 727 C CA . MET A 1 94 ? 2.061 -9.721 11.428 1.00 97.88 94 MET A CA 1
ATOM 728 C C . MET A 1 94 ? 2.206 -8.219 11.150 1.00 97.88 94 MET A C 1
ATOM 730 O O . MET A 1 94 ? 2.038 -7.408 12.054 1.00 97.88 94 MET A O 1
ATOM 734 N N . LYS A 1 95 ? 2.452 -7.839 9.888 1.00 97.88 95 LYS A N 1
ATOM 735 C CA . LYS A 1 95 ? 2.681 -6.445 9.460 1.00 97.88 95 LYS A CA 1
ATOM 736 C C . LYS A 1 95 ? 1.624 -5.938 8.477 1.00 97.88 95 LYS A C 1
ATOM 738 O O . LYS A 1 95 ? 1.039 -6.722 7.725 1.00 97.88 95 LYS A O 1
ATOM 743 N N . GLY A 1 96 ? 1.422 -4.618 8.455 1.00 98.38 96 GLY A N 1
ATOM 744 C CA . GLY A 1 96 ? 0.453 -3.931 7.593 1.00 98.38 96 GLY A CA 1
ATOM 745 C C . GLY A 1 96 ? 0.852 -3.854 6.116 1.00 98.38 96 GLY A C 1
ATOM 746 O O . GLY A 1 96 ? 1.608 -4.678 5.605 1.00 98.38 96 GLY A O 1
ATOM 747 N N . ALA A 1 97 ? 0.315 -2.869 5.399 1.00 98.69 97 ALA A N 1
ATOM 748 C CA . ALA A 1 97 ? 0.644 -2.632 3.997 1.00 98.69 97 ALA A CA 1
ATOM 749 C C . ALA A 1 97 ? 1.875 -1.723 3.852 1.00 98.69 97 ALA A C 1
ATOM 751 O O . ALA A 1 97 ? 1.934 -0.664 4.470 1.00 98.69 97 ALA A O 1
ATOM 752 N N . LEU A 1 98 ? 2.813 -2.078 2.972 1.00 98.50 98 LEU A N 1
ATOM 753 C CA . LEU A 1 98 ? 3.923 -1.212 2.562 1.00 98.50 98 LEU A CA 1
ATOM 754 C C . LEU A 1 98 ? 3.893 -0.998 1.050 1.00 98.50 98 LEU A C 1
ATOM 756 O O . LEU A 1 98 ? 3.990 -1.955 0.286 1.00 98.50 98 LEU A O 1
ATOM 760 N N . CYS A 1 99 ? 3.793 0.262 0.632 1.00 98.44 99 CYS A N 1
ATOM 761 C CA . CYS A 1 99 ? 3.860 0.673 -0.767 1.00 98.44 99 CYS A CA 1
ATOM 762 C C . CYS A 1 99 ? 5.057 1.610 -0.968 1.00 98.44 99 CYS A C 1
ATOM 764 O O . CYS A 1 99 ? 5.153 2.652 -0.317 1.00 98.44 99 CYS A O 1
ATOM 766 N N . ILE A 1 100 ? 5.967 1.242 -1.864 1.00 97.38 100 ILE A N 1
ATOM 767 C CA . ILE A 1 100 ? 7.195 1.968 -2.184 1.00 97.38 100 ILE A CA 1
ATOM 768 C C . ILE A 1 100 ? 7.252 2.177 -3.686 1.00 97.38 100 ILE A C 1
ATOM 770 O O . ILE A 1 100 ? 7.069 1.217 -4.435 1.00 97.38 100 ILE A O 1
ATOM 774 N N . ASP A 1 101 ? 7.526 3.412 -4.109 1.00 97.50 101 ASP A N 1
ATOM 775 C CA . ASP A 1 101 ? 7.607 3.776 -5.525 1.00 97.50 101 ASP A CA 1
ATOM 776 C C . ASP A 1 101 ? 6.345 3.310 -6.275 1.00 97.50 101 ASP A C 1
ATOM 778 O O . ASP A 1 101 ? 6.388 2.526 -7.225 1.00 97.50 101 ASP A O 1
ATOM 782 N N . THR A 1 102 ? 5.184 3.771 -5.802 1.00 98.50 102 THR A N 1
ATOM 783 C CA . THR A 1 102 ? 3.877 3.417 -6.371 1.00 98.50 102 THR A CA 1
ATOM 784 C C . THR A 1 102 ? 3.120 4.640 -6.858 1.00 98.50 102 THR A C 1
ATOM 786 O O . THR A 1 102 ? 3.313 5.749 -6.358 1.00 98.50 102 THR A O 1
ATOM 789 N N . ASP A 1 103 ? 2.250 4.448 -7.843 1.00 98.75 103 ASP A N 1
ATOM 790 C CA . ASP A 1 103 ? 1.403 5.513 -8.363 1.00 98.75 103 ASP A CA 1
ATOM 791 C C . ASP A 1 103 ? -0.001 5.007 -8.715 1.00 98.75 103 ASP A C 1
ATOM 793 O O . ASP A 1 103 ? -0.167 3.968 -9.348 1.00 98.75 103 ASP A O 1
ATOM 797 N N . SER A 1 104 ? -1.038 5.747 -8.324 1.00 98.75 104 SER A N 1
ATOM 798 C CA . SER A 1 104 ? -2.438 5.385 -8.606 1.00 98.75 104 SER A CA 1
ATOM 799 C C . SER A 1 104 ? -2.861 4.052 -7.966 1.00 98.75 104 SER A C 1
ATOM 801 O O . SER A 1 104 ? -3.334 3.141 -8.645 1.00 98.75 104 SER A O 1
ATOM 803 N N . ILE A 1 105 ? -2.692 3.926 -6.645 1.00 98.81 105 ILE A N 1
ATOM 804 C CA . ILE A 1 105 ? -3.125 2.746 -5.877 1.00 98.81 105 ILE A CA 1
ATOM 805 C C . ILE A 1 105 ? -4.400 3.072 -5.100 1.00 98.81 105 ILE A C 1
ATOM 807 O O . ILE A 1 105 ? -4.463 4.074 -4.388 1.00 98.81 105 ILE A O 1
ATOM 811 N N . THR A 1 106 ? -5.420 2.223 -5.217 1.00 98.94 106 THR A N 1
ATOM 812 C CA . THR A 1 106 ? -6.721 2.429 -4.571 1.00 98.94 106 THR A CA 1
ATOM 813 C C . THR A 1 106 ? -7.112 1.241 -3.707 1.00 98.94 106 THR A C 1
ATOM 815 O O . THR A 1 106 ? -7.206 0.118 -4.188 1.00 98.94 106 THR A O 1
ATOM 818 N N . PHE A 1 107 ? -7.413 1.521 -2.444 1.00 98.94 107 PHE A N 1
ATOM 819 C CA . PHE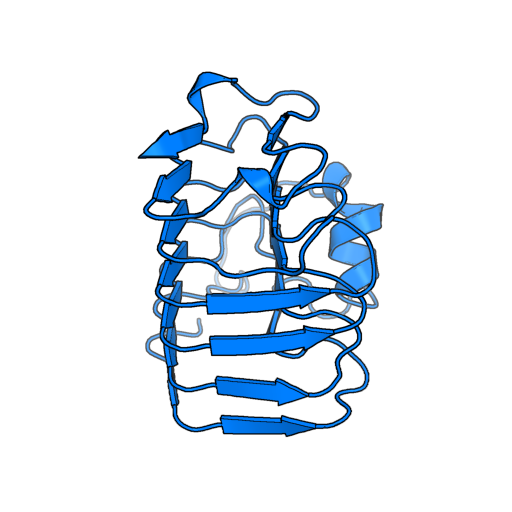 A 1 107 ? -7.987 0.601 -1.473 1.00 98.94 107 PHE A CA 1
ATOM 820 C C . PHE A 1 107 ? -9.442 1.022 -1.267 1.00 98.94 107 PHE A C 1
ATOM 822 O O . PHE A 1 107 ? -9.695 2.154 -0.861 1.00 98.94 107 PHE A O 1
ATOM 829 N N . THR A 1 108 ? -10.401 0.148 -1.572 1.00 98.94 108 THR A N 1
ATOM 830 C CA . THR A 1 108 ? -11.833 0.382 -1.338 1.00 98.94 108 THR A CA 1
ATOM 831 C C . THR A 1 108 ? -12.410 -0.761 -0.521 1.00 98.94 108 THR A C 1
ATOM 833 O O . THR A 1 108 ? -12.400 -1.901 -0.978 1.00 98.94 108 THR A O 1
ATOM 836 N N . ASN A 1 109 ? -12.939 -0.461 0.667 1.00 98.88 109 ASN A N 1
ATOM 837 C CA . ASN A 1 109 ? -13.470 -1.481 1.577 1.00 98.88 109 ASN A CA 1
ATOM 838 C C . ASN A 1 109 ? -12.417 -2.568 1.876 1.00 98.88 109 ASN A C 1
ATOM 840 O O . ASN A 1 109 ? -12.579 -3.741 1.532 1.00 98.88 109 ASN A O 1
ATOM 844 N N . VAL A 1 110 ? -11.287 -2.144 2.448 1.00 98.88 110 VAL A N 1
ATOM 845 C CA . VAL A 1 110 ? -10.156 -3.026 2.766 1.00 98.88 110 VAL A CA 1
ATOM 846 C C . VAL A 1 110 ? -9.975 -3.100 4.276 1.00 98.88 110 VAL A C 1
ATOM 848 O O . VAL A 1 110 ? -9.816 -2.078 4.932 1.00 98.88 110 VAL A O 1
ATOM 851 N N . SER A 1 111 ? -9.972 -4.306 4.829 1.00 98.88 111 SER A N 1
ATOM 852 C CA . SER A 1 111 ? -9.701 -4.560 6.241 1.00 98.88 111 SER A CA 1
ATOM 853 C C . SER A 1 111 ? -8.283 -5.101 6.419 1.00 98.88 111 SER A C 1
ATOM 855 O O . SER A 1 111 ? -7.945 -6.148 5.865 1.00 98.88 111 SER A O 1
ATOM 857 N N . LEU A 1 112 ? -7.451 -4.397 7.184 1.00 98.75 112 LEU A N 1
ATOM 858 C CA . LEU A 1 112 ? -6.077 -4.792 7.492 1.00 98.75 112 LEU A CA 1
ATOM 859 C C . LEU A 1 112 ? -5.930 -4.946 9.002 1.00 98.75 112 LEU A C 1
ATOM 861 O O . LEU A 1 112 ? -6.073 -3.970 9.733 1.00 98.75 112 LEU A O 1
ATOM 865 N N . PHE A 1 113 ? -5.610 -6.155 9.459 1.00 98.38 113 PHE A N 1
ATOM 866 C CA . PHE A 1 113 ? -5.407 -6.476 10.872 1.00 98.38 113 PHE A CA 1
ATOM 867 C C . PHE A 1 113 ? -3.960 -6.927 11.115 1.00 98.38 113 PHE A C 1
ATOM 869 O O . PHE A 1 113 ? -3.712 -8.131 11.217 1.00 98.38 113 PHE A O 1
ATOM 876 N N . PRO A 1 114 ? -2.995 -5.988 11.137 1.00 97.81 114 PRO A N 1
ATOM 877 C CA . PRO A 1 114 ? -1.631 -6.291 11.534 1.00 97.81 114 PRO A CA 1
ATOM 878 C C . PRO A 1 114 ? -1.514 -6.460 13.055 1.00 97.81 114 PRO A C 1
ATOM 880 O O . PRO A 1 114 ? -2.208 -5.777 13.810 1.00 97.81 114 PRO A O 1
ATOM 883 N N . GLU A 1 115 ? -0.620 -7.341 13.499 1.00 96.75 115 GLU A N 1
ATOM 884 C CA . GLU A 1 115 ? -0.271 -7.501 14.919 1.00 96.75 115 GLU A CA 1
ATOM 885 C C . GLU A 1 115 ? 0.684 -6.401 15.410 1.00 96.75 115 GLU A C 1
ATOM 887 O O . GLU A 1 115 ? 0.623 -5.998 16.572 1.00 96.75 115 GLU A O 1
ATOM 892 N N . GLU A 1 116 ? 1.539 -5.879 14.527 1.00 94.00 116 GLU A N 1
ATOM 893 C CA . GLU A 1 116 ? 2.514 -4.835 14.839 1.00 94.00 116 GLU A CA 1
ATOM 894 C C . GLU A 1 116 ? 2.699 -3.813 13.704 1.00 94.00 116 GLU A C 1
ATOM 896 O O . GLU A 1 116 ? 2.357 -4.042 12.541 1.00 94.00 116 GLU A O 1
ATOM 901 N N . GLY A 1 117 ? 3.296 -2.670 14.054 1.00 92.75 117 GLY A N 1
ATOM 902 C CA . GLY A 1 117 ? 3.645 -1.611 13.107 1.00 92.75 117 GLY A CA 1
ATOM 903 C C . GLY A 1 117 ? 2.455 -0.765 12.653 1.00 92.75 117 GLY A C 1
ATOM 904 O O . GLY A 1 117 ? 1.444 -0.633 13.347 1.00 92.75 117 GLY A O 1
ATOM 905 N N . GLU A 1 118 ? 2.617 -0.120 11.501 1.00 96.50 118 GLU A N 1
ATOM 906 C CA . GLU A 1 118 ? 1.601 0.754 10.918 1.00 96.50 118 GLU A CA 1
ATOM 907 C C . GLU A 1 118 ? 0.623 -0.007 10.023 1.00 96.50 118 GLU A C 1
ATOM 909 O O . GLU A 1 118 ? 0.979 -1.001 9.386 1.00 96.50 118 GLU A O 1
ATOM 914 N N . ILE A 1 119 ? -0.618 0.485 9.934 1.00 98.56 119 ILE A N 1
ATOM 915 C CA . ILE A 1 119 ? -1.633 -0.134 9.069 1.00 98.56 119 ILE A CA 1
ATOM 916 C C . ILE A 1 119 ? -1.244 0.015 7.596 1.00 98.56 119 ILE A C 1
ATOM 918 O O . ILE A 1 119 ? -1.286 -0.960 6.841 1.00 98.56 119 ILE A O 1
ATOM 922 N N . VAL A 1 120 ? -0.850 1.225 7.189 1.00 98.81 120 VAL A N 1
ATOM 923 C CA . VAL A 1 120 ? -0.364 1.526 5.840 1.00 98.81 120 VAL A CA 1
ATOM 924 C C . VAL A 1 120 ? 0.873 2.416 5.917 1.00 98.81 120 VAL A C 1
ATOM 926 O O . VAL A 1 120 ? 0.856 3.474 6.544 1.00 98.81 120 VAL A O 1
ATOM 929 N N . THR A 1 121 ? 1.918 2.031 5.195 1.00 98.44 121 THR A N 1
ATOM 930 C CA . THR A 1 121 ? 3.127 2.828 5.001 1.00 98.44 121 THR A CA 1
ATOM 931 C C . THR A 1 121 ? 3.326 3.121 3.520 1.00 98.44 121 THR A C 1
ATOM 933 O O . THR A 1 121 ? 3.340 2.213 2.689 1.00 98.44 121 THR A O 1
ATOM 936 N N . LEU A 1 122 ? 3.503 4.400 3.191 1.00 98.25 122 LEU A N 1
ATOM 937 C CA . LEU A 1 122 ? 3.746 4.889 1.837 1.00 98.25 122 LEU A CA 1
ATOM 938 C C . LEU A 1 122 ? 5.122 5.553 1.768 1.00 98.25 122 LEU A C 1
ATOM 940 O O . LEU A 1 122 ? 5.405 6.487 2.520 1.00 98.25 122 LEU A O 1
ATOM 944 N N . LYS A 1 123 ? 5.967 5.112 0.837 1.00 96.75 123 LYS A N 1
ATOM 945 C CA . LYS A 1 123 ? 7.260 5.735 0.535 1.00 96.75 123 LYS A CA 1
ATOM 946 C C . LYS A 1 123 ? 7.321 6.106 -0.945 1.00 96.75 123 LYS A C 1
ATOM 948 O O . LYS A 1 123 ? 6.973 5.286 -1.793 1.00 96.75 123 LYS A O 1
ATOM 953 N N . GLN A 1 124 ? 7.755 7.326 -1.259 1.00 96.31 124 GLN A N 1
ATOM 954 C CA . GLN A 1 124 ? 7.917 7.817 -2.639 1.00 96.31 124 GLN A CA 1
ATOM 955 C C . GLN A 1 124 ? 6.702 7.533 -3.553 1.00 96.31 124 GLN A C 1
ATOM 957 O O . GLN A 1 124 ? 6.858 7.178 -4.722 1.00 96.31 124 GLN A O 1
ATOM 962 N N . SER A 1 125 ? 5.484 7.638 -3.009 1.00 97.75 125 SER A N 1
ATOM 963 C CA . SER A 1 125 ? 4.265 7.113 -3.642 1.00 97.75 125 SER A CA 1
ATOM 964 C C . SER A 1 125 ? 3.209 8.188 -3.887 1.00 97.75 125 SER A C 1
ATOM 966 O O . SER A 1 125 ? 2.883 8.956 -2.985 1.00 97.75 125 SER A O 1
ATOM 968 N N . SER A 1 126 ? 2.628 8.238 -5.085 1.00 98.44 126 SER A N 1
ATOM 969 C CA . SER A 1 126 ? 1.690 9.295 -5.477 1.00 98.44 126 SER A CA 1
ATOM 970 C C . SER A 1 126 ? 0.296 8.793 -5.839 1.00 98.44 126 SER A C 1
ATOM 972 O O . SER A 1 126 ? 0.117 7.662 -6.272 1.00 98.44 126 SER A O 1
ATOM 974 N N . ASN A 1 127 ? -0.705 9.666 -5.707 1.00 98.75 127 ASN A N 1
ATOM 975 C CA . ASN A 1 127 ? -2.082 9.394 -6.139 1.00 98.75 127 ASN A CA 1
ATOM 976 C C . ASN A 1 127 ? -2.664 8.140 -5.462 1.00 98.75 127 ASN A C 1
ATOM 978 O O . ASN A 1 127 ? -3.119 7.205 -6.116 1.00 98.75 127 ASN A O 1
ATOM 982 N N . ILE A 1 128 ? -2.616 8.108 -4.133 1.00 98.88 128 ILE A N 1
ATOM 983 C CA . ILE A 1 128 ? -3.072 6.963 -3.341 1.00 98.88 128 ILE A CA 1
ATOM 984 C C . ILE A 1 128 ? -4.452 7.272 -2.774 1.00 98.88 128 ILE A C 1
ATOM 986 O O . ILE A 1 128 ? -4.660 8.346 -2.222 1.00 98.88 128 ILE A O 1
ATOM 990 N N . THR A 1 129 ? -5.397 6.343 -2.881 1.00 98.94 129 THR A N 1
ATOM 991 C CA . THR A 1 129 ? -6.721 6.478 -2.260 1.00 98.94 129 THR A CA 1
ATOM 992 C C . THR A 1 129 ? -6.951 5.351 -1.266 1.00 98.94 129 THR A C 1
ATOM 994 O O . THR A 1 129 ? -6.989 4.184 -1.643 1.00 98.94 129 THR A O 1
ATOM 997 N N . LEU A 1 130 ? -7.145 5.708 -0.000 1.00 98.88 130 LEU A N 1
ATOM 998 C CA . LEU A 1 130 ? -7.533 4.816 1.086 1.00 98.88 130 LEU A CA 1
ATOM 999 C C . LEU A 1 130 ? -8.987 5.114 1.450 1.00 98.88 130 LEU A C 1
ATOM 1001 O O . LEU A 1 130 ? -9.262 6.051 2.198 1.00 98.88 130 LEU A O 1
ATOM 1005 N N . LYS A 1 131 ? -9.921 4.350 0.881 1.00 98.81 131 LYS A N 1
ATOM 1006 C CA . LYS A 1 131 ? -11.359 4.540 1.068 1.00 98.81 131 LYS A CA 1
ATOM 1007 C C . LYS A 1 131 ? -11.966 3.400 1.878 1.00 98.81 131 LYS A C 1
ATOM 1009 O O . LYS A 1 131 ? -11.901 2.243 1.462 1.00 98.81 131 LYS A O 1
ATOM 1014 N N . SER A 1 132 ? -12.621 3.736 2.988 1.00 98.56 132 SER A N 1
ATOM 1015 C CA . SER A 1 132 ? -13.284 2.750 3.854 1.00 98.56 132 SER A CA 1
ATOM 1016 C C . SER A 1 132 ? -12.327 1.633 4.287 1.00 98.56 132 SER A C 1
ATOM 1018 O O . SER A 1 132 ? -12.626 0.449 4.154 1.00 98.56 132 SER A O 1
ATOM 1020 N N . VAL A 1 133 ? -11.133 2.017 4.743 1.00 98.75 133 VAL A N 1
ATOM 1021 C CA . VAL A 1 133 ? -10.166 1.088 5.333 1.00 98.75 133 VAL A CA 1
ATOM 1022 C C . VAL A 1 133 ? -10.555 0.812 6.785 1.00 98.75 133 VAL A C 1
ATOM 1024 O O . VAL A 1 133 ? -10.780 1.744 7.554 1.00 98.75 133 VAL A O 1
ATOM 1027 N N . THR A 1 134 ? -10.622 -0.461 7.164 1.00 98.69 134 THR A N 1
ATOM 1028 C CA . THR A 1 134 ? -10.891 -0.918 8.535 1.00 98.69 134 THR A CA 1
ATOM 1029 C C . THR A 1 134 ? -9.631 -1.531 9.134 1.00 98.69 134 THR A C 1
ATOM 1031 O O . THR A 1 134 ? -8.873 -2.205 8.438 1.00 98.69 134 THR A O 1
ATOM 1034 N N . TYR A 1 135 ? -9.398 -1.295 10.421 1.00 98.31 135 TYR A N 1
ATOM 1035 C CA . TYR A 1 135 ? -8.208 -1.751 11.134 1.00 98.31 135 TYR A CA 1
ATOM 1036 C C . TYR A 1 135 ? -8.510 -1.954 12.635 1.00 98.31 135 TYR A C 1
ATOM 1038 O O . TYR A 1 135 ? -9.590 -1.556 13.080 1.00 98.31 135 TYR A O 1
ATOM 1046 N N . PRO A 1 13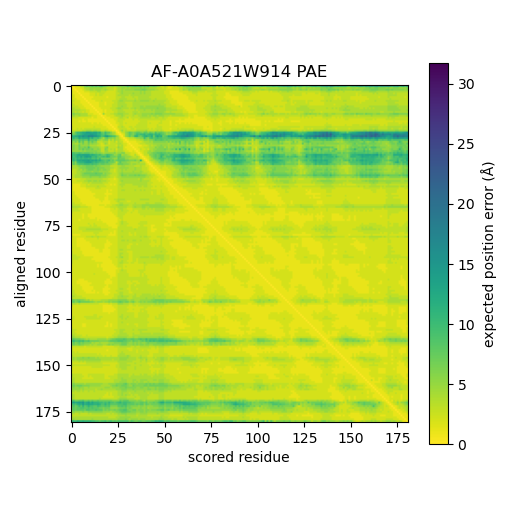6 ? -7.629 -2.614 13.419 1.00 95.81 136 PRO A N 1
ATOM 1047 C CA . PRO A 1 136 ? -7.877 -2.896 14.831 1.00 95.81 136 PRO A CA 1
ATOM 1048 C C . PRO A 1 136 ? -8.054 -1.631 15.675 1.00 95.81 136 PRO A C 1
ATOM 1050 O O . PRO A 1 136 ? -7.385 -0.621 15.456 1.00 95.81 136 PRO A O 1
ATOM 1053 N N . GLN A 1 137 ? -8.876 -1.732 16.720 1.00 92.19 137 GLN A N 1
ATOM 1054 C CA . GLN A 1 137 ? -8.908 -0.719 17.772 1.00 92.19 137 GLN A CA 1
ATOM 1055 C C . GLN A 1 137 ? -7.555 -0.636 18.486 1.00 92.19 137 GLN A C 1
ATOM 1057 O O . GLN A 1 137 ? -6.933 -1.661 18.766 1.00 92.19 137 GLN A O 1
ATOM 1062 N N . ASN A 1 138 ? -7.139 0.581 18.835 1.00 89.69 138 ASN A N 1
ATOM 1063 C CA . ASN A 1 138 ? -5.852 0.885 19.468 1.00 89.69 138 ASN A CA 1
ATOM 1064 C C . ASN A 1 138 ? -4.630 0.596 18.581 1.00 89.69 138 ASN A C 1
ATOM 1066 O O . ASN A 1 138 ? -3.540 0.355 19.102 1.00 89.69 138 ASN A O 1
ATOM 1070 N N . ALA A 1 139 ? -4.779 0.638 17.253 1.00 93.94 139 ALA A N 1
ATOM 1071 C CA . ALA A 1 139 ? -3.628 0.585 16.358 1.00 93.94 139 ALA A CA 1
ATOM 1072 C C . ALA A 1 139 ? -2.632 1.706 16.703 1.00 93.94 139 ALA A C 1
ATOM 1074 O O . ALA A 1 139 ? -3.027 2.838 16.980 1.00 93.94 139 ALA A O 1
ATOM 1075 N N . GLY A 1 140 ? -1.329 1.422 16.681 1.00 95.44 140 GLY A N 1
ATOM 1076 C CA . GLY A 1 140 ? -0.320 2.427 17.028 1.00 95.44 140 GLY A CA 1
ATOM 1077 C C . GLY A 1 140 ? -0.343 3.621 16.070 1.00 95.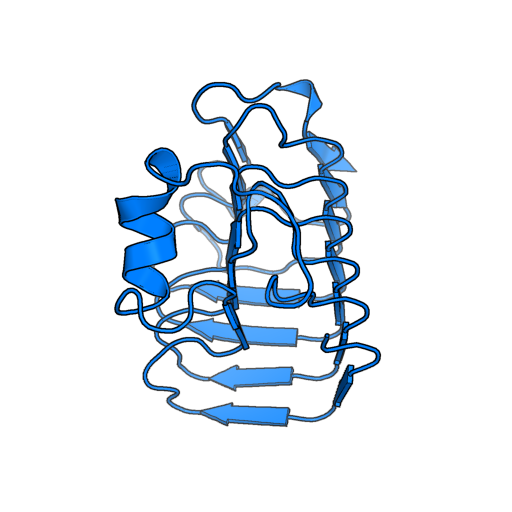44 140 GLY A C 1
ATOM 1078 O O . GLY A 1 140 ? -0.458 4.772 16.500 1.00 95.44 140 GLY A O 1
ATOM 1079 N N . VAL A 1 141 ? -0.269 3.340 14.767 1.00 97.94 141 VAL A N 1
ATOM 1080 C CA . VAL A 1 141 ? -0.299 4.339 13.694 1.00 97.94 141 VAL A CA 1
ATOM 1081 C C . VAL A 1 141 ? -1.173 3.836 12.549 1.00 97.94 141 VAL A C 1
ATOM 1083 O O . VAL A 1 141 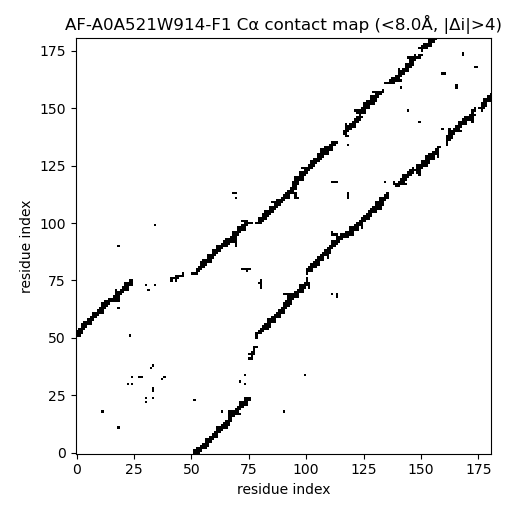? -0.982 2.713 12.086 1.00 97.94 141 VAL A O 1
ATOM 1086 N N . PHE A 1 142 ? -2.100 4.662 12.059 1.00 98.56 142 PHE A N 1
ATOM 1087 C CA . PHE A 1 142 ? -2.872 4.318 10.862 1.00 98.56 142 PHE A CA 1
ATOM 1088 C C . PHE A 1 142 ? -2.028 4.470 9.588 1.00 98.56 142 PHE A C 1
ATOM 1090 O O . PHE A 1 142 ? -1.801 3.491 8.882 1.00 98.56 142 PHE A O 1
ATOM 1097 N N . LEU A 1 143 ? -1.534 5.676 9.303 1.00 98.62 143 LEU A N 1
ATOM 1098 C CA . LEU A 1 143 ? -0.813 5.963 8.064 1.00 98.62 143 LEU A CA 1
ATOM 1099 C C . LEU A 1 143 ? 0.554 6.596 8.335 1.00 98.62 143 LEU A C 1
ATOM 1101 O O . LEU A 1 143 ? 0.636 7.658 8.946 1.00 98.62 143 LEU A O 1
ATOM 1105 N N . SER A 1 144 ? 1.616 6.006 7.795 1.00 98.00 144 SER A N 1
ATOM 1106 C CA . SER A 1 144 ? 2.936 6.638 7.723 1.00 98.00 144 SER A CA 1
ATOM 1107 C C . SER A 1 144 ? 3.272 7.018 6.279 1.00 98.00 144 SER A C 1
ATOM 1109 O O . SER A 1 144 ? 3.138 6.204 5.367 1.00 98.00 144 SER A O 1
ATOM 1111 N N . VAL A 1 145 ? 3.725 8.254 6.055 1.00 97.69 145 VAL A N 1
ATOM 1112 C CA . VAL A 1 145 ? 4.097 8.773 4.726 1.00 97.69 145 VAL A CA 1
ATOM 1113 C C . VAL A 1 145 ? 5.530 9.303 4.714 1.00 97.69 145 VAL A C 1
ATOM 1115 O O . VAL A 1 145 ? 5.926 10.053 5.606 1.00 97.69 145 VAL A O 1
ATOM 1118 N N . PHE A 1 146 ? 6.304 8.922 3.697 1.00 95.62 146 PHE A N 1
ATOM 1119 C CA . PHE A 1 146 ? 7.726 9.252 3.562 1.00 95.62 146 PHE A CA 1
ATOM 1120 C C . PHE A 1 146 ? 8.097 9.662 2.133 1.00 95.62 146 PHE A C 1
ATOM 1122 O O . PHE A 1 146 ? 7.568 9.112 1.164 1.00 95.62 146 PHE A O 1
ATOM 1129 N N . GLY A 1 147 ? 9.107 10.520 1.997 1.00 93.44 147 GLY A N 1
ATOM 1130 C CA . GLY A 1 147 ? 9.743 10.841 0.722 1.00 93.44 147 GLY A CA 1
ATOM 1131 C C . GLY A 1 147 ? 9.078 11.983 -0.045 1.00 93.44 147 GLY A C 1
ATOM 1132 O O . GLY A 1 147 ? 7.866 12.189 -0.005 1.00 93.44 147 GLY A O 1
ATOM 1133 N N . GLU A 1 148 ? 9.905 12.712 -0.788 1.00 94.12 148 GLU A N 1
ATOM 1134 C CA . GLU A 1 148 ? 9.530 13.939 -1.503 1.00 94.12 148 GLU A CA 1
ATOM 1135 C C . GLU A 1 148 ? 8.547 13.709 -2.653 1.00 94.12 148 GLU A C 1
ATOM 1137 O O . GLU A 1 148 ? 7.800 14.614 -3.026 1.00 94.12 148 GLU A O 1
ATOM 1142 N N . LYS A 1 149 ? 8.511 12.489 -3.205 1.00 94.88 149 LYS A N 1
ATOM 1143 C CA . LYS A 1 149 ? 7.566 12.121 -4.262 1.00 94.88 149 LYS A CA 1
ATOM 1144 C C . LYS A 1 149 ? 6.193 11.738 -3.707 1.00 94.88 149 LYS A C 1
ATOM 1146 O O . LYS A 1 149 ? 5.260 11.585 -4.497 1.00 94.88 149 LYS A O 1
ATOM 1151 N N . THR A 1 150 ? 6.045 11.605 -2.385 1.00 97.75 150 THR A N 1
ATOM 1152 C CA . THR A 1 150 ? 4.766 11.237 -1.778 1.00 97.75 150 THR A CA 1
ATOM 1153 C C . THR A 1 150 ? 3.798 12.411 -1.766 1.00 97.75 150 THR A C 1
ATOM 1155 O O . THR A 1 150 ? 4.036 13.420 -1.103 1.00 97.75 150 THR A O 1
ATOM 1158 N N . LYS A 1 151 ? 2.702 12.291 -2.525 1.00 98.00 151 LYS A N 1
ATOM 1159 C CA . LYS A 1 151 ? 1.696 13.351 -2.718 1.00 98.00 151 LYS A CA 1
ATOM 1160 C C . LYS A 1 151 ? 0.352 12.797 -3.182 1.00 98.00 151 LYS A C 1
ATOM 1162 O O . LYS A 1 151 ? 0.282 11.695 -3.721 1.00 98.00 151 LYS A O 1
ATOM 1167 N N . ASN A 1 152 ? -0.700 13.605 -3.059 1.00 98.31 152 ASN A N 1
ATOM 1168 C CA . ASN A 1 152 ? -2.060 13.257 -3.486 1.00 98.31 152 ASN A CA 1
ATOM 1169 C C . ASN A 1 152 ? -2.575 11.965 -2.825 1.00 98.31 152 ASN A C 1
ATOM 1171 O O . ASN A 1 152 ? -3.123 11.091 -3.495 1.00 98.31 152 ASN A O 1
ATOM 1175 N N . VAL A 1 153 ? -2.365 11.830 -1.517 1.00 98.75 153 VAL A N 1
ATOM 1176 C CA . VAL A 1 153 ? -2.900 10.730 -0.714 1.00 98.75 153 VAL A CA 1
ATOM 1177 C C . VAL A 1 153 ? -4.258 11.154 -0.164 1.00 98.75 153 VAL A C 1
ATOM 1179 O O . VAL A 1 153 ? -4.352 12.076 0.641 1.00 98.75 153 VAL A O 1
ATOM 1182 N N . LEU A 1 154 ? -5.322 10.497 -0.603 1.00 98.81 154 LEU A N 1
ATOM 1183 C CA . LEU A 1 154 ? -6.677 10.714 -0.120 1.00 98.81 154 LEU A CA 1
ATOM 1184 C C . LEU A 1 154 ? -7.044 9.622 0.883 1.00 98.81 154 LEU A C 1
ATOM 1186 O O . LEU A 1 154 ? -7.151 8.455 0.516 1.00 98.81 154 LEU A O 1
ATOM 1190 N N . VAL A 1 155 ? -7.302 10.007 2.128 1.00 98.75 155 VAL A N 1
ATOM 1191 C CA . VAL A 1 155 ? -7.938 9.148 3.131 1.00 98.75 155 VAL A CA 1
ATOM 1192 C C . VAL A 1 155 ? -9.407 9.531 3.184 1.00 98.75 155 VAL A C 1
ATOM 1194 O O . VAL A 1 155 ? -9.720 10.691 3.438 1.00 98.75 155 VAL A O 1
ATOM 1197 N N . LYS A 1 156 ? -10.305 8.591 2.899 1.00 98.62 156 LYS A N 1
ATOM 1198 C CA . LYS A 1 156 ? -11.735 8.872 2.785 1.00 98.62 156 LYS A CA 1
ATOM 1199 C C . LYS A 1 156 ? -12.585 7.842 3.518 1.00 98.62 156 LYS A C 1
ATOM 1201 O O . LYS A 1 156 ? -12.385 6.645 3.332 1.00 98.62 156 LYS A O 1
ATOM 1206 N N . ASP A 1 157 ? -13.584 8.293 4.270 1.00 98.19 157 ASP A N 1
ATOM 1207 C CA . ASP A 1 157 ? -14.546 7.409 4.948 1.00 98.19 157 ASP A CA 1
ATOM 1208 C C . ASP A 1 157 ? -13.846 6.398 5.897 1.00 98.19 157 ASP A C 1
ATOM 1210 O O . ASP A 1 157 ? -14.222 5.227 5.957 1.00 98.19 157 ASP A O 1
ATOM 1214 N N . VAL A 1 158 ? -12.786 6.825 6.599 1.00 98.19 158 VAL A N 1
ATOM 1215 C CA . VAL A 1 158 ? -12.001 5.999 7.542 1.00 98.19 158 VAL A CA 1
ATOM 1216 C C . VAL A 1 158 ? -12.169 6.524 8.969 1.00 98.19 158 VAL A C 1
ATOM 1218 O O . VAL A 1 158 ? -11.963 7.713 9.214 1.00 98.19 158 VAL A O 1
ATOM 1221 N N . ASN A 1 159 ? -12.485 5.650 9.933 1.00 96.81 159 ASN A N 1
ATOM 1222 C CA . ASN A 1 159 ? -12.488 6.027 11.350 1.00 96.81 159 ASN A CA 1
ATOM 1223 C C . ASN A 1 159 ? -11.055 6.111 11.888 1.00 96.81 159 ASN A C 1
ATOM 1225 O O . ASN A 1 159 ? -10.518 5.124 12.372 1.00 96.81 159 ASN A O 1
ATOM 1229 N N . LEU A 1 160 ? -10.452 7.298 11.837 1.00 96.81 160 LEU A N 1
ATOM 1230 C CA . LEU A 1 160 ? -9.075 7.509 12.293 1.00 96.81 160 LEU A CA 1
ATOM 1231 C C . LEU A 1 160 ? -8.908 7.522 13.822 1.00 96.81 160 LEU A C 1
ATOM 1233 O O . LEU A 1 160 ? -7.781 7.512 14.314 1.00 96.81 160 LEU A O 1
ATOM 1237 N N . ASN A 1 161 ? -10.001 7.554 14.590 1.00 95.81 161 ASN A N 1
ATOM 1238 C CA . ASN A 1 161 ? -9.944 7.645 16.054 1.00 95.81 161 ASN A CA 1
ATOM 1239 C C . ASN A 1 161 ? -9.497 6.342 16.726 1.00 95.81 161 ASN A C 1
ATOM 1241 O O . ASN A 1 161 ? -9.085 6.368 17.881 1.00 95.81 161 ASN A O 1
ATOM 1245 N N . ASP A 1 162 ? -9.536 5.224 16.000 1.00 93.44 162 ASP A N 1
ATOM 1246 C CA . ASP A 1 162 ? -9.084 3.924 16.498 1.00 93.44 162 ASP A CA 1
ATOM 1247 C C . ASP A 1 162 ? -7.547 3.801 16.512 1.00 93.44 162 ASP A C 1
ATOM 1249 O O . ASP A 1 162 ? -7.016 2.800 16.993 1.00 93.44 162 ASP A O 1
ATOM 1253 N N . ALA A 1 163 ? -6.822 4.802 15.991 1.00 96.06 163 ALA A N 1
ATOM 1254 C CA . ALA A 1 163 ? -5.362 4.839 15.986 1.00 96.06 163 ALA A CA 1
ATOM 1255 C C . ALA A 1 163 ? -4.801 5.829 17.019 1.00 96.06 163 ALA A C 1
ATOM 1257 O O . ALA A 1 163 ? -5.251 6.971 17.110 1.00 96.06 163 ALA A O 1
ATOM 1258 N N . GLY A 1 164 ? -3.740 5.435 17.731 1.00 96.00 164 GLY A N 1
ATOM 1259 C CA . GLY A 1 164 ? -3.010 6.314 18.649 1.00 96.00 164 GLY A CA 1
ATOM 1260 C C . GLY A 1 164 ? -2.362 7.505 17.936 1.00 96.00 164 GLY A C 1
ATOM 1261 O O . GLY A 1 164 ? -2.326 8.615 18.468 1.00 96.00 164 GLY A O 1
ATOM 1262 N N . LYS A 1 165 ? -1.891 7.300 16.700 1.00 96.94 165 LYS A N 1
ATOM 1263 C CA . LYS A 1 165 ? -1.510 8.365 15.764 1.00 96.94 165 LYS A CA 1
ATOM 1264 C C . LYS A 1 165 ? -2.208 8.144 14.427 1.00 96.94 165 LYS A C 1
ATOM 1266 O O . LYS A 1 165 ? -2.057 7.100 13.802 1.00 96.94 165 LYS A O 1
ATOM 1271 N N . GLN A 1 166 ? -2.929 9.154 13.955 1.00 97.00 166 GLN A N 1
ATOM 1272 C CA . GLN A 1 166 ? -3.654 9.057 12.686 1.00 97.00 166 GLN A CA 1
ATOM 1273 C C . GLN A 1 166 ? -2.693 9.039 11.494 1.00 97.00 166 GLN A C 1
ATOM 1275 O O . GLN A 1 166 ? -2.728 8.130 10.670 1.00 97.00 166 GLN A O 1
ATOM 1280 N N . ILE A 1 167 ? -1.815 10.042 11.413 1.00 97.56 167 ILE A N 1
ATOM 1281 C CA . ILE A 1 167 ? -0.845 10.169 10.327 1.00 97.56 167 ILE A CA 1
ATOM 1282 C C . ILE A 1 167 ? 0.514 10.562 10.901 1.00 97.56 167 ILE A C 1
ATOM 1284 O O . ILE A 1 167 ? 0.617 11.504 11.691 1.00 97.56 167 ILE A O 1
ATOM 1288 N N . VAL A 1 168 ? 1.560 9.863 10.473 1.00 97.44 168 VAL A N 1
ATOM 1289 C CA . VAL A 1 168 ? 2.957 10.202 10.741 1.00 97.44 168 VAL A CA 1
ATOM 1290 C C . VAL A 1 168 ? 3.621 10.624 9.437 1.00 97.44 168 VAL A C 1
ATOM 1292 O O . VAL A 1 168 ? 3.627 9.889 8.454 1.00 97.44 168 VAL A O 1
ATOM 1295 N N . PHE A 1 169 ? 4.204 11.819 9.440 1.00 96.94 169 PHE A N 1
ATOM 1296 C CA . PHE A 1 169 ? 4.987 12.333 8.322 1.00 96.94 169 PHE A CA 1
ATOM 1297 C C . PHE A 1 169 ? 6.467 12.133 8.621 1.00 96.94 169 PHE A C 1
ATOM 1299 O O . PHE A 1 169 ? 6.992 12.677 9.593 1.00 96.94 169 PHE A O 1
ATOM 1306 N N . GLY A 1 170 ? 7.129 11.340 7.790 1.00 91.25 170 GLY A N 1
ATOM 1307 C CA . GLY A 1 170 ? 8.560 11.116 7.861 1.00 91.25 170 GLY A CA 1
ATOM 1308 C C . GLY A 1 170 ? 9.373 12.147 7.083 1.00 91.25 170 GLY A C 1
ATOM 1309 O O . GLY A 1 170 ? 8.856 13.131 6.546 1.00 91.25 170 GLY A O 1
ATOM 1310 N N . LYS A 1 171 ? 10.684 11.899 7.013 1.00 85.94 171 LYS A N 1
ATOM 1311 C CA . LYS A 1 171 ? 11.660 12.791 6.377 1.00 85.94 171 LYS A CA 1
ATOM 1312 C C . LYS A 1 171 ? 11.246 13.154 4.944 1.00 85.94 171 LYS A C 1
ATOM 1314 O O . LYS A 1 171 ? 10.773 12.304 4.190 1.00 85.94 171 LYS A O 1
ATOM 1319 N N . ASN A 1 172 ? 11.461 14.420 4.584 1.00 86.94 172 ASN A N 1
ATOM 1320 C CA . ASN A 1 172 ? 11.246 14.970 3.242 1.00 86.94 172 ASN A CA 1
ATOM 1321 C C . ASN A 1 172 ? 9.815 14.808 2.693 1.00 86.94 172 ASN A C 1
ATOM 1323 O O . ASN A 1 172 ? 9.645 14.751 1.484 1.00 86.94 172 ASN A O 1
ATOM 1327 N N . THR A 1 173 ? 8.788 14.763 3.549 1.00 91.69 173 THR A N 1
ATOM 1328 C CA . THR A 1 173 ? 7.385 14.638 3.109 1.00 91.69 173 THR A CA 1
ATOM 1329 C C . THR A 1 173 ? 6.608 15.917 3.395 1.00 91.69 173 THR A C 1
ATOM 1331 O O . THR A 1 173 ? 6.660 16.440 4.510 1.00 91.69 173 THR A O 1
ATOM 1334 N N . SER A 1 174 ? 5.860 16.418 2.410 1.00 92.94 174 SER A N 1
ATOM 1335 C CA . SER A 1 174 ? 4.973 17.570 2.615 1.00 92.94 174 SER A CA 1
ATOM 1336 C C . SER A 1 174 ? 3.778 17.194 3.494 1.00 92.94 174 SER A C 1
ATOM 1338 O O . SER A 1 174 ? 3.182 16.133 3.317 1.00 92.94 174 SER A O 1
ATOM 1340 N N . LYS A 1 175 ? 3.360 18.090 4.396 1.00 92.19 175 LYS A N 1
ATOM 1341 C CA . LYS A 1 175 ? 2.112 17.917 5.164 1.00 92.19 175 LYS A CA 1
ATOM 1342 C C . LYS A 1 175 ? 0.862 17.989 4.284 1.00 92.19 175 LYS A C 1
ATOM 1344 O O . LYS A 1 175 ? -0.158 17.410 4.630 1.00 92.19 175 LYS A O 1
ATOM 1349 N N . GLU A 1 176 ? 0.960 18.656 3.138 1.00 94.62 176 GLU A N 1
ATOM 1350 C CA . GLU A 1 176 ? -0.115 18.756 2.143 1.00 94.62 176 GLU A CA 1
ATOM 1351 C C . GLU A 1 176 ? -0.248 17.481 1.298 1.00 94.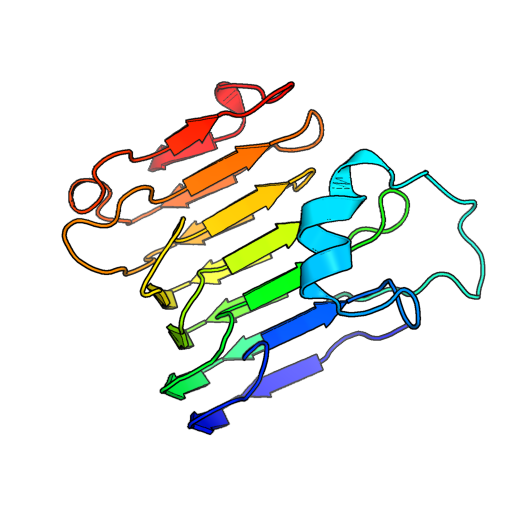62 176 GLU A C 1
ATOM 1353 O O . GLU A 1 176 ? -1.173 17.356 0.499 1.00 94.62 176 GLU A O 1
ATOM 1358 N N . ALA A 1 177 ? 0.667 16.517 1.465 1.00 95.94 177 ALA A N 1
ATOM 1359 C CA . ALA A 1 177 ? 0.635 15.261 0.728 1.00 95.94 177 ALA A CA 1
ATOM 1360 C C . ALA A 1 177 ? -0.620 14.432 1.022 1.00 95.94 177 ALA A C 1
ATOM 1362 O O . ALA A 1 177 ? -1.008 13.633 0.169 1.00 95.94 177 ALA A O 1
ATOM 1363 N N . VAL A 1 178 ? -1.233 14.609 2.200 1.00 98.06 178 VAL A N 1
ATOM 1364 C CA . VAL A 1 178 ? -2.389 13.831 2.650 1.00 98.06 178 VAL A CA 1
ATOM 1365 C C . VAL A 1 178 ? -3.600 14.733 2.862 1.00 98.06 178 VAL A C 1
ATOM 1367 O O . VAL A 1 178 ? -3.528 15.743 3.557 1.00 98.06 178 VAL A O 1
ATOM 1370 N N . ILE A 1 179 ? -4.733 14.328 2.297 1.00 97.69 179 ILE A N 1
ATOM 1371 C CA . ILE A 1 179 ? -6.038 14.965 2.463 1.00 97.69 179 ILE A CA 1
ATOM 1372 C C . ILE A 1 179 ? -6.976 13.938 3.092 1.00 97.69 179 ILE A C 1
ATOM 1374 O O . ILE A 1 179 ? -7.106 12.827 2.582 1.00 97.69 179 ILE A O 1
ATOM 1378 N N . ILE A 1 180 ? -7.650 14.317 4.176 1.00 97.00 180 ILE A N 1
ATOM 1379 C CA . ILE A 1 180 ? -8.644 13.481 4.861 1.00 97.00 180 ILE A CA 1
ATOM 1380 C C . ILE A 1 180 ? -10.045 14.001 4.513 1.00 97.00 180 ILE A C 1
ATOM 1382 O O . ILE A 1 180 ? -10.262 15.216 4.540 1.00 97.00 180 ILE A O 1
ATOM 1386 N N . LYS A 1 181 ? -10.973 13.107 4.155 1.00 93.44 181 LYS A N 1
ATOM 1387 C CA . LYS A 1 181 ? -12.367 13.420 3.802 1.00 93.44 181 LYS A CA 1
ATOM 1388 C C . LYS A 1 181 ? -13.377 12.453 4.405 1.00 93.44 181 LYS A C 1
ATOM 1390 O O . LYS A 1 181 ? -13.051 11.257 4.569 1.00 93.44 181 LYS A O 1
#

Sequence (181 aa):
MIENIYIDGIQMRAIGNEALLFDMYYGEGSPEFVATEKSDEKTVEPVNDRTPRFQNFSIKNIVCTGANRAILINGLPEMQVKNISLENVSIAAMKGALCIDTDSITFTNVSLFPEEGEIVTLKQSSNITLKSVTYPQNAGVFLSVFGEKTKNVLVKDVNLNDAGKQIVFGKNTSKEAVIIK

pLDDT: mean 95.16, std 5.49, range [73.25, 98.94]

Mean predicted aligned error: 3.21 Å

Nearest PDB structures (foldseek):
  4mxn-assembly2_B  TM=4.505E-01  e=1.702E-01  Parabacteroides merdae ATCC 43184
  4mxn-assembly4_D  TM=3.484E-01  e=2.189E-01  Parabacteroides merdae ATCC 43184
  4ozy-assembly1_A  TM=5.629E-01  e=6.676E+00  Pseudomonas syringae pv. tomato str. DC3000
  4nk6-assembly1_A  TM=5.587E-01  e=6.676E+00  Pseudomonas syringae pv. tomato str. DC3000
  4nk8-assembly1_A  TM=3.945E-01  e=8.583E+00  Pseudomonas syringae pv. tomato str. DC3000

Foldseek 3Di:
DDEDAEAEQEEEEAAAAEPADAAQPPPPPDRVCCQPVVQVVADADDDDPSRDAAEYYEHEQYHYHEHQEHEEAYHHPNHAHEHHEYYNEEYEYQYAYEGERHENYEYACYEYEHPDDENYEYELYAQYEAHNYHYAQAAAEHYEYYDQNQANYEYEPDDQVSYPHDYHYDPNDDPRRYDYD